Protein AF-A0A1E1WLV8-F1 (afdb_monomer_lite)

Sequence (268 aa):
MEPLPKDKEPPTKKPKIEDDISKTIDSHIKNIKRCKSLKAVLGDDFEKPVPLIQVYVGHVRNPKDLSKTILILNEKVPLKGLHHLKRVRKREVLLCPTHYLNGMSSIQEYLEINVPELKDIFEYFKDLSVPMYAPKVKRQYNQLLWSCNFHPNKYYEKLVSDNFFSNEEMKLHTKFMTVAFEVQRWHLKVTDHSAEILLKTNATVIVDPSTDSVVAASFFNDDHPVQHSAMLAIDNVAKTQQGGAWGTCSQTIDCALSGVDSELLIYL

Secondary structure (DSSP, 8-state):
-PPPP---PPPP---HHHHHHHHHHHHHHHHHHH---PPP---HHHHSPPPEEEEEEEEESSGGGHHHHHHHHHHHS--TT-TTB-SEETTEEEEEEGGGGTT-S-HHHHHHHH-GGGTTTEEEEEEEEEESS--SSHHHHTT-SS-B-----HHHHHHTSTT-S-HHHHHHHHHHHHHHHHHHHHHHHHHT--GGGTTT--EEEEEETTTTEEEEEEE--TT-TT--HHHHHHHHHHHHTT--SS------S-GGGTTS-TTGGGG-

Organism: Pectinophora gossypiella (NCBI:txid13191)

pLDDT: mean 84.18, std 15.85, range [39.19, 97.94]

Radius of gyration: 32.57 Å; chains: 1; bounding box: 86×44×99 Å

Structure (mmCIF, N/CA/C/O backbone):
data_AF-A0A1E1WLV8-F1
#
_entry.id   AF-A0A1E1WLV8-F1
#
loop_
_atom_site.group_PDB
_atom_site.id
_atom_site.type_symbol
_atom_site.label_atom_id
_atom_site.label_alt_id
_atom_site.label_comp_id
_atom_site.label_asym_id
_atom_site.label_entity_id
_atom_site.label_seq_id
_atom_site.pdbx_PDB_ins_code
_atom_site.Cartn_x
_atom_site.Cartn_y
_atom_site.Cartn_z
_atom_site.occupancy
_atom_site.B_iso_or_equiv
_atom_site.auth_seq_id
_atom_site.auth_comp_id
_atom_site.auth_asym_id
_atom_site.auth_atom_id
_atom_site.pdbx_PDB_model_num
ATOM 1 N N . MET A 1 1 ? 57.192 -28.053 -61.095 1.00 44.03 1 MET A N 1
ATOM 2 C CA . MET A 1 1 ? 56.685 -28.188 -59.715 1.00 44.03 1 MET A CA 1
ATOM 3 C C . MET A 1 1 ? 55.519 -27.229 -59.575 1.00 44.03 1 MET A C 1
ATOM 5 O O . MET A 1 1 ? 55.743 -26.040 -59.403 1.00 44.03 1 MET A O 1
ATOM 9 N N . GLU A 1 2 ? 54.300 -27.724 -59.773 1.00 44.19 2 GLU A N 1
ATOM 10 C CA . GLU A 1 2 ? 53.082 -26.966 -59.464 1.00 44.19 2 GLU A CA 1
ATOM 11 C C . GLU A 1 2 ? 52.860 -26.950 -57.944 1.00 44.19 2 GLU A C 1
ATOM 13 O O . GLU A 1 2 ? 53.097 -27.974 -57.295 1.00 44.19 2 GLU A O 1
ATOM 18 N N . PRO A 1 3 ? 52.434 -25.823 -57.350 1.00 46.12 3 PRO A N 1
ATOM 19 C CA . PRO A 1 3 ? 52.094 -25.776 -55.937 1.00 46.12 3 PRO A CA 1
ATOM 20 C C . PRO A 1 3 ? 50.700 -26.377 -55.692 1.00 46.12 3 PRO A C 1
ATOM 22 O O . PRO A 1 3 ? 49.730 -26.040 -56.368 1.00 46.12 3 PRO A O 1
ATOM 25 N N . LEU A 1 4 ? 50.625 -27.267 -54.699 1.00 46.53 4 LEU A N 1
ATOM 26 C CA . LEU A 1 4 ? 49.405 -27.925 -54.222 1.00 46.53 4 LEU A CA 1
ATOM 27 C C . LEU A 1 4 ? 48.350 -26.912 -53.721 1.00 46.53 4 LEU A C 1
ATOM 29 O O . LEU A 1 4 ? 48.713 -25.872 -53.160 1.00 46.53 4 LEU A O 1
ATOM 33 N N . PRO A 1 5 ? 47.047 -27.213 -53.882 1.00 50.16 5 PRO A N 1
ATOM 34 C CA . PRO A 1 5 ? 45.969 -26.335 -53.450 1.00 50.16 5 PRO A CA 1
ATOM 35 C C . PRO A 1 5 ? 45.883 -26.289 -51.919 1.00 50.16 5 PRO A C 1
ATOM 37 O O . PRO A 1 5 ? 45.979 -27.312 -51.247 1.00 50.16 5 PRO A O 1
ATOM 40 N N . LYS A 1 6 ? 45.699 -25.083 -51.369 1.00 46.88 6 LYS A N 1
ATOM 41 C CA . LYS A 1 6 ? 45.467 -24.867 -49.935 1.00 46.88 6 LYS A CA 1
ATOM 42 C C . LYS A 1 6 ? 44.110 -25.453 -49.544 1.00 46.88 6 LYS A C 1
ATOM 44 O O . LYS A 1 6 ? 43.079 -24.960 -50.007 1.00 46.88 6 LYS A O 1
ATOM 49 N N . ASP A 1 7 ? 44.129 -26.467 -48.688 1.00 47.03 7 ASP A N 1
ATOM 50 C CA . ASP A 1 7 ? 42.937 -27.013 -48.045 1.00 47.03 7 ASP A CA 1
ATOM 51 C C . ASP A 1 7 ? 42.201 -25.909 -47.273 1.00 47.03 7 ASP A C 1
ATOM 53 O O . ASP A 1 7 ? 42.781 -25.196 -46.452 1.00 47.03 7 ASP A O 1
ATOM 57 N N . LYS A 1 8 ? 40.906 -25.742 -47.564 1.00 53.06 8 LYS A N 1
ATOM 58 C CA . LYS A 1 8 ? 40.007 -24.911 -46.759 1.00 53.06 8 LYS A CA 1
ATOM 59 C C . LYS A 1 8 ? 39.678 -25.692 -45.492 1.00 53.06 8 LYS A C 1
ATOM 61 O O . LYS A 1 8 ? 39.034 -26.736 -45.576 1.00 53.06 8 LYS A O 1
ATOM 66 N N . GLU A 1 9 ? 40.117 -25.189 -44.343 1.00 43.28 9 GLU A N 1
ATOM 67 C CA . GLU A 1 9 ? 39.759 -25.762 -43.046 1.00 43.28 9 GLU A CA 1
ATOM 68 C C . GLU A 1 9 ? 38.227 -25.866 -42.895 1.00 43.28 9 GLU A C 1
ATOM 70 O O . GLU A 1 9 ? 37.498 -24.949 -43.295 1.00 43.28 9 GLU A O 1
ATOM 75 N N . PRO A 1 10 ? 37.709 -26.983 -42.350 1.00 45.38 10 PRO A N 1
ATOM 76 C CA . PRO A 1 10 ? 36.282 -27.151 -42.128 1.00 45.38 10 PRO A CA 1
ATOM 77 C C . PRO A 1 10 ? 35.794 -26.218 -41.007 1.00 45.38 10 PRO A C 1
ATOM 79 O O . PRO A 1 10 ? 36.521 -25.990 -40.039 1.00 45.38 10 PRO A O 1
ATOM 82 N N . PRO A 1 11 ? 34.552 -25.704 -41.091 1.00 49.47 11 PRO A N 1
ATOM 83 C CA . PRO A 1 11 ? 34.013 -24.793 -40.091 1.00 49.47 11 PRO A CA 1
ATOM 84 C C . PRO A 1 11 ? 33.971 -25.468 -38.716 1.00 49.47 11 PRO A C 1
ATOM 86 O O . PRO A 1 11 ? 33.435 -26.570 -38.554 1.00 49.47 11 PRO A O 1
ATOM 89 N N . THR A 1 12 ? 34.545 -24.797 -37.721 1.00 51.78 12 THR A N 1
ATOM 90 C CA . THR A 1 12 ? 34.562 -25.216 -36.320 1.00 51.78 12 THR A CA 1
ATOM 91 C C . THR A 1 12 ? 33.133 -25.426 -35.811 1.00 51.78 12 THR A C 1
ATOM 93 O O . THR A 1 12 ? 32.257 -24.575 -35.969 1.00 51.78 12 THR A O 1
ATOM 96 N N . LYS A 1 13 ? 32.874 -26.594 -35.207 1.00 46.53 13 LYS A N 1
ATOM 97 C CA . LYS A 1 13 ? 31.582 -26.913 -34.583 1.00 46.53 13 LYS A CA 1
ATOM 98 C C . LYS A 1 13 ? 31.327 -25.933 -33.439 1.00 46.53 13 LYS A C 1
ATOM 100 O O . LYS A 1 13 ? 32.052 -25.970 -32.447 1.00 46.53 13 LYS A O 1
ATOM 105 N N . LYS A 1 14 ? 30.287 -25.104 -33.561 1.00 54.84 14 LYS A N 1
ATOM 106 C CA . LYS A 1 14 ? 29.820 -24.257 -32.457 1.00 54.84 14 LYS A CA 1
ATOM 107 C C . LYS A 1 14 ? 29.460 -25.118 -31.232 1.00 54.84 14 LYS A C 1
ATOM 109 O O . LYS A 1 14 ? 28.904 -26.210 -31.406 1.00 54.84 14 LYS A O 1
ATOM 114 N N . PRO A 1 15 ? 29.812 -24.691 -30.008 1.00 55.38 15 PRO A N 1
ATOM 115 C CA . PRO A 1 15 ? 29.627 -25.489 -28.802 1.00 55.38 15 PRO A CA 1
ATOM 116 C C . PRO A 1 15 ? 28.143 -25.588 -28.410 1.00 55.38 15 PRO A C 1
ATOM 118 O O . PRO A 1 15 ? 27.414 -24.603 -28.434 1.00 55.38 15 PRO A O 1
ATOM 121 N N . LYS A 1 16 ? 27.710 -26.777 -27.956 1.00 57.62 16 LYS A N 1
ATOM 122 C CA . LYS A 1 16 ? 26.333 -27.100 -27.500 1.00 57.62 16 LYS A CA 1
ATOM 123 C C . LYS A 1 16 ? 25.739 -26.124 -26.464 1.00 57.62 16 LYS A C 1
ATOM 125 O O . LYS A 1 16 ? 24.531 -26.102 -26.275 1.00 57.62 16 LYS A O 1
ATOM 130 N N . ILE A 1 17 ? 26.586 -25.346 -25.792 1.00 60.59 17 ILE A N 1
ATOM 131 C CA . ILE A 1 17 ? 26.219 -24.393 -24.740 1.00 60.59 17 ILE A CA 1
ATOM 132 C C . ILE A 1 17 ? 25.491 -23.166 -25.316 1.00 60.59 17 ILE A C 1
ATOM 134 O O . ILE A 1 17 ? 24.498 -22.735 -24.735 1.00 60.59 17 ILE A O 1
ATOM 138 N N . GLU A 1 18 ? 25.915 -22.640 -26.471 1.00 61.59 18 GLU A N 1
ATOM 139 C CA . GLU A 1 18 ? 25.245 -21.502 -27.130 1.00 61.59 18 GLU A CA 1
ATOM 140 C C . GLU A 1 18 ? 23.783 -21.829 -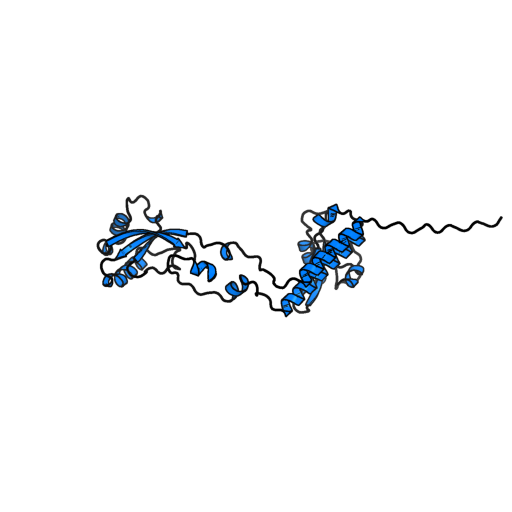27.476 1.00 61.59 18 GLU A C 1
ATOM 142 O O . GLU A 1 18 ? 22.877 -21.015 -27.266 1.00 61.59 18 GLU A O 1
ATOM 147 N N . ASP A 1 19 ? 23.541 -23.056 -27.947 1.00 67.94 19 ASP A N 1
ATOM 148 C CA . ASP A 1 19 ? 22.204 -23.538 -28.294 1.00 67.94 19 ASP A CA 1
ATOM 149 C C . ASP A 1 19 ? 21.286 -23.608 -27.066 1.00 67.94 19 ASP A C 1
ATOM 151 O O . ASP A 1 19 ? 20.091 -23.327 -27.163 1.00 67.94 19 ASP A O 1
ATOM 155 N N . ASP A 1 20 ? 21.819 -23.968 -25.900 1.00 73.38 20 ASP A N 1
ATOM 156 C CA . ASP A 1 20 ? 21.034 -24.100 -24.671 1.00 73.38 20 ASP A CA 1
ATOM 157 C C . ASP A 1 20 ? 20.708 -22.734 -24.040 1.00 73.38 20 ASP A C 1
ATOM 159 O O . ASP A 1 20 ? 19.609 -22.536 -23.506 1.00 73.38 20 ASP A O 1
ATOM 163 N N . ILE A 1 21 ? 21.597 -21.750 -24.201 1.00 75.19 21 ILE A N 1
ATOM 164 C CA . ILE A 1 21 ? 21.360 -20.347 -23.826 1.00 75.19 21 ILE A CA 1
ATOM 165 C C . ILE A 1 21 ? 20.236 -19.747 -24.659 1.00 75.19 21 ILE A C 1
ATOM 167 O O . ILE A 1 21 ? 19.274 -19.199 -24.111 1.00 75.19 21 ILE A O 1
ATOM 171 N N . SER A 1 22 ? 20.328 -19.877 -25.985 1.00 78.75 22 SER A N 1
ATOM 172 C CA . SER A 1 22 ? 19.312 -19.333 -26.885 1.00 78.75 22 SER A CA 1
ATOM 173 C C . SER A 1 22 ? 17.939 -19.927 -26.578 1.00 78.75 22 SER A C 1
ATOM 175 O O . SER A 1 22 ? 16.979 -19.172 -26.419 1.00 78.75 22 SER A O 1
ATOM 177 N N . LYS A 1 23 ? 17.860 -21.252 -26.379 1.00 84.06 23 LYS A N 1
ATOM 178 C CA . LYS A 1 23 ? 16.623 -21.948 -25.982 1.00 84.06 23 LYS A CA 1
ATOM 179 C C . LYS A 1 23 ? 16.056 -21.437 -24.658 1.00 84.06 23 LYS A C 1
ATOM 181 O O . LYS A 1 23 ? 14.836 -21.347 -24.514 1.00 84.06 23 LYS A O 1
ATOM 186 N N . THR A 1 24 ? 16.914 -21.115 -23.690 1.00 85.38 24 THR A N 1
ATOM 187 C CA . THR A 1 24 ? 16.485 -20.577 -22.390 1.00 85.38 24 THR A CA 1
ATOM 188 C C . THR A 1 24 ? 15.849 -19.199 -22.559 1.00 85.38 24 THR A C 1
ATOM 190 O O . THR A 1 24 ? 14.725 -18.980 -22.104 1.00 85.38 24 THR A O 1
ATOM 193 N N . ILE A 1 25 ? 16.503 -18.298 -23.295 1.00 85.94 25 ILE A N 1
ATOM 194 C CA . ILE A 1 25 ? 15.963 -16.967 -23.610 1.00 85.94 25 ILE A CA 1
ATOM 195 C C . ILE A 1 25 ? 14.653 -17.083 -24.408 1.00 85.94 25 ILE A C 1
ATOM 197 O O . ILE A 1 25 ? 13.661 -16.439 -24.062 1.00 85.94 25 ILE A O 1
ATOM 201 N N . ASP A 1 26 ? 14.594 -17.964 -25.411 1.00 89.69 26 ASP A N 1
ATOM 202 C CA . ASP A 1 26 ? 13.376 -18.230 -26.190 1.00 89.69 26 ASP A CA 1
ATOM 203 C C . ASP A 1 26 ? 12.222 -18.723 -25.309 1.00 89.69 26 ASP A C 1
ATOM 205 O O . ASP A 1 26 ? 11.068 -18.318 -25.489 1.00 89.69 26 ASP A O 1
ATOM 209 N N . SER A 1 27 ? 12.521 -19.573 -24.324 1.00 90.44 27 SER A N 1
ATOM 210 C CA . SER A 1 27 ? 11.549 -20.038 -23.333 1.00 90.44 27 SER A CA 1
ATOM 211 C C . SER A 1 27 ? 11.002 -18.877 -22.497 1.00 90.44 27 SER A C 1
ATOM 213 O O . SER A 1 27 ? 9.782 -18.752 -22.351 1.00 90.44 27 SER A O 1
ATOM 215 N N . HIS A 1 28 ? 11.863 -17.977 -22.010 1.00 90.25 28 HIS A N 1
ATOM 216 C CA . HIS A 1 28 ? 11.437 -16.788 -21.264 1.00 90.25 28 HIS A CA 1
ATOM 217 C C . HIS A 1 28 ? 10.564 -15.855 -22.109 1.00 90.25 28 HIS A C 1
ATOM 219 O O . HIS A 1 28 ? 9.462 -15.499 -21.677 1.00 90.25 28 HIS A O 1
ATOM 225 N N . ILE A 1 29 ? 10.980 -15.544 -23.339 1.00 91.06 29 ILE A N 1
ATOM 226 C CA . ILE A 1 29 ? 10.199 -14.728 -24.282 1.00 91.06 29 ILE A CA 1
ATOM 227 C C . ILE A 1 29 ? 8.834 -15.378 -24.550 1.00 91.06 29 ILE A C 1
ATOM 229 O O . ILE A 1 29 ? 7.797 -14.709 -24.510 1.00 91.06 29 ILE A O 1
ATOM 233 N N . LYS A 1 30 ? 8.796 -16.695 -24.781 1.00 93.38 30 LYS A N 1
ATOM 234 C CA . LYS A 1 30 ? 7.545 -17.438 -24.990 1.00 93.38 30 LYS A CA 1
ATOM 235 C C . LYS A 1 30 ? 6.638 -17.387 -23.762 1.00 93.38 30 LYS A C 1
ATOM 237 O O . LYS A 1 30 ? 5.424 -17.252 -23.916 1.00 93.38 30 LYS A O 1
ATOM 242 N N . ASN A 1 31 ? 7.196 -17.487 -22.558 1.00 91.56 31 ASN A N 1
ATOM 243 C CA . ASN A 1 31 ? 6.432 -17.406 -21.315 1.00 91.56 31 ASN A CA 1
ATOM 244 C C . ASN A 1 31 ? 5.825 -16.014 -21.114 1.00 91.56 31 ASN A C 1
ATOM 246 O O . ASN A 1 31 ? 4.645 -15.914 -20.785 1.00 91.56 31 ASN A O 1
ATOM 250 N N . ILE A 1 32 ? 6.577 -14.951 -21.399 1.00 91.06 32 ILE A N 1
ATOM 251 C CA . ILE A 1 32 ? 6.088 -13.568 -21.298 1.00 91.06 32 ILE A CA 1
ATOM 252 C C . ILE A 1 32 ? 4.991 -13.292 -22.319 1.00 91.06 32 ILE A C 1
ATOM 254 O O . ILE A 1 32 ? 3.946 -12.766 -21.954 1.00 91.06 32 ILE A O 1
ATOM 258 N N . LYS A 1 33 ? 5.149 -13.751 -23.564 1.00 90.44 33 LYS A N 1
ATOM 259 C CA . LYS A 1 33 ? 4.100 -13.650 -24.596 1.00 90.44 33 LYS A CA 1
ATOM 260 C C . LYS A 1 33 ? 2.808 -14.387 -24.231 1.00 90.44 33 LYS A C 1
ATOM 262 O O . LYS A 1 33 ? 1.748 -14.063 -24.758 1.00 90.44 33 LYS A O 1
ATOM 267 N N . ARG A 1 34 ? 2.879 -15.388 -23.349 1.00 90.94 34 ARG A N 1
ATOM 268 C CA . ARG A 1 34 ? 1.713 -16.119 -22.824 1.00 90.94 34 ARG A CA 1
ATOM 269 C C . ARG A 1 34 ? 1.160 -15.521 -21.529 1.00 90.94 34 ARG A C 1
ATOM 271 O O . ARG A 1 34 ? 0.090 -15.954 -21.095 1.00 90.94 34 ARG A O 1
ATOM 278 N N . CYS A 1 35 ? 1.870 -14.583 -20.906 1.00 86.19 35 CYS A N 1
ATOM 279 C CA . CYS A 1 35 ? 1.467 -13.957 -19.658 1.00 86.19 35 CYS A CA 1
ATOM 280 C C . CYS A 1 35 ? 0.199 -13.125 -19.877 1.00 86.19 35 CYS A C 1
ATOM 282 O O . CYS A 1 35 ? 0.154 -12.254 -20.742 1.00 86.19 35 CYS A O 1
ATOM 284 N N . LYS A 1 36 ? -0.849 -13.414 -19.102 1.00 85.19 36 LYS A N 1
ATOM 285 C CA . LYS A 1 36 ? -2.155 -12.748 -19.229 1.00 85.19 36 LYS A CA 1
ATOM 286 C C . LYS A 1 36 ? -2.364 -11.618 -18.223 1.00 85.19 36 LYS A C 1
ATOM 288 O O . LYS A 1 36 ? -3.298 -10.846 -18.386 1.00 85.19 36 LYS A O 1
ATOM 293 N N . SER A 1 37 ? -1.526 -11.538 -17.194 1.00 86.44 37 SER A N 1
ATOM 294 C CA . SER A 1 37 ? -1.671 -10.592 -16.087 1.00 86.44 37 SER A CA 1
ATOM 295 C C . SER A 1 37 ? -0.316 -10.329 -15.443 1.00 86.44 37 SER A C 1
ATOM 297 O O . SER A 1 37 ? 0.423 -11.277 -15.169 1.00 86.44 37 SER A O 1
ATOM 299 N N . LEU A 1 38 ? -0.015 -9.069 -15.142 1.00 88.69 38 LEU A N 1
ATOM 300 C CA . LEU A 1 38 ? 1.124 -8.693 -14.308 1.00 88.69 38 LEU A CA 1
ATOM 301 C C . LEU A 1 38 ? 0.644 -8.419 -12.886 1.00 88.69 38 LEU A C 1
ATOM 303 O O . LEU A 1 38 ? -0.403 -7.806 -12.685 1.00 88.69 38 LEU A O 1
ATOM 307 N N . LYS A 1 39 ? 1.437 -8.856 -11.909 1.00 87.50 39 LYS A N 1
ATOM 308 C CA . LYS A 1 39 ? 1.204 -8.564 -10.497 1.00 87.50 39 LYS A CA 1
ATOM 309 C C . LYS A 1 39 ? 2.084 -7.403 -10.079 1.00 87.50 39 LYS A C 1
ATOM 311 O O . LYS A 1 39 ? 3.284 -7.417 -10.350 1.00 87.50 39 LYS A O 1
ATOM 316 N N . ALA A 1 40 ? 1.491 -6.413 -9.424 1.00 90.00 40 ALA A N 1
ATOM 317 C CA . ALA A 1 40 ? 2.268 -5.361 -8.796 1.00 90.00 40 ALA A CA 1
ATOM 318 C C . ALA A 1 40 ? 3.102 -5.963 -7.654 1.00 90.00 40 ALA A C 1
ATOM 320 O O . ALA A 1 40 ? 2.602 -6.771 -6.873 1.00 90.00 40 ALA A O 1
ATOM 321 N N . VAL A 1 41 ? 4.369 -5.566 -7.558 1.00 91.50 41 VAL A N 1
ATOM 322 C CA . VAL A 1 41 ? 5.209 -5.889 -6.401 1.00 91.50 41 VAL A CA 1
ATOM 323 C C . VAL A 1 41 ? 4.909 -4.848 -5.331 1.00 91.50 41 VAL A C 1
ATOM 325 O O . VAL A 1 41 ? 5.202 -3.667 -5.520 1.00 91.50 41 VAL A O 1
ATOM 328 N N . LEU A 1 42 ? 4.266 -5.269 -4.242 1.00 92.19 42 LEU A N 1
ATOM 329 C CA . LEU A 1 42 ? 3.750 -4.377 -3.206 1.00 92.19 42 LEU A CA 1
ATOM 330 C C . LEU A 1 42 ? 4.416 -4.619 -1.859 1.00 92.19 42 LEU A C 1
ATOM 332 O O . LEU A 1 42 ? 4.948 -5.690 -1.583 1.00 92.19 42 LEU A O 1
ATOM 336 N N . GLY A 1 43 ? 4.366 -3.590 -1.015 1.00 92.44 43 GLY A N 1
ATOM 337 C CA . GLY A 1 43 ? 4.759 -3.712 0.378 1.00 92.44 43 GLY A CA 1
ATOM 338 C C . GLY A 1 43 ? 3.822 -4.639 1.151 1.00 92.44 43 GLY A C 1
ATOM 339 O O . GLY A 1 43 ? 2.634 -4.774 0.843 1.00 92.44 43 GLY A O 1
ATOM 340 N N . ASP A 1 44 ? 4.360 -5.221 2.220 1.00 92.56 44 ASP A N 1
ATOM 341 C CA . ASP A 1 44 ? 3.639 -6.096 3.148 1.00 92.56 44 ASP A CA 1
ATOM 342 C C . ASP A 1 44 ? 2.333 -5.491 3.680 1.00 92.56 44 ASP A C 1
ATOM 344 O O . ASP A 1 44 ? 1.392 -6.209 4.011 1.00 92.56 44 ASP A O 1
ATOM 348 N N . ASP A 1 45 ? 2.257 -4.168 3.761 1.00 91.69 45 ASP A N 1
ATOM 349 C CA . ASP A 1 45 ? 1.110 -3.424 4.266 1.00 91.69 45 ASP A CA 1
ATOM 350 C C . ASP A 1 45 ? -0.127 -3.462 3.346 1.00 91.69 45 ASP A C 1
ATOM 352 O O . ASP A 1 45 ? -1.220 -3.097 3.789 1.00 91.69 45 ASP A O 1
ATOM 356 N N . PHE A 1 46 ? -0.001 -3.944 2.106 1.00 93.31 46 PHE A N 1
ATOM 357 C CA . PHE A 1 46 ? -1.129 -4.237 1.209 1.00 93.31 46 PHE A CA 1
ATOM 358 C C . PHE A 1 46 ? -1.597 -5.694 1.284 1.00 93.31 46 PHE A C 1
ATOM 360 O O . PHE A 1 46 ? -2.776 -5.982 1.060 1.00 93.31 46 PHE A O 1
ATOM 367 N N . GLU A 1 47 ? -0.688 -6.617 1.596 1.00 89.75 47 GLU A N 1
ATOM 368 C CA . GLU A 1 47 ? -0.958 -8.051 1.529 1.00 89.75 47 GLU A CA 1
ATOM 369 C C . GLU A 1 47 ? -1.269 -8.654 2.896 1.00 89.75 47 GLU A C 1
ATOM 371 O O . GLU A 1 47 ? -2.235 -9.412 3.042 1.00 89.75 47 GLU A O 1
ATOM 376 N N . LYS A 1 48 ? -0.478 -8.325 3.915 1.00 92.81 48 LYS A N 1
ATOM 377 C CA . LYS A 1 48 ? -0.606 -8.935 5.236 1.00 92.81 48 LYS A CA 1
ATOM 378 C C . LYS A 1 48 ? -1.851 -8.412 5.966 1.00 92.81 48 LYS A C 1
ATOM 380 O O . LYS A 1 48 ? -2.315 -7.296 5.699 1.00 92.81 48 LYS A O 1
ATOM 385 N N . PRO A 1 49 ? -2.427 -9.207 6.887 1.00 93.12 49 PRO A N 1
ATOM 386 C CA . PRO A 1 49 ? -3.460 -8.719 7.792 1.00 93.12 49 PRO A CA 1
ATOM 387 C C . PRO A 1 49 ? -2.964 -7.515 8.598 1.00 93.12 49 PRO A C 1
ATOM 389 O O . PRO A 1 49 ? -1.779 -7.412 8.914 1.00 93.12 49 PRO A O 1
ATOM 392 N N . VAL A 1 50 ? -3.882 -6.617 8.956 1.00 94.69 50 VAL A N 1
ATOM 393 C CA . VAL A 1 50 ? -3.540 -5.449 9.775 1.00 94.69 50 VAL A CA 1
ATOM 394 C C . VAL A 1 50 ? -3.094 -5.925 11.165 1.00 94.69 50 VAL A C 1
ATOM 396 O O . VAL A 1 5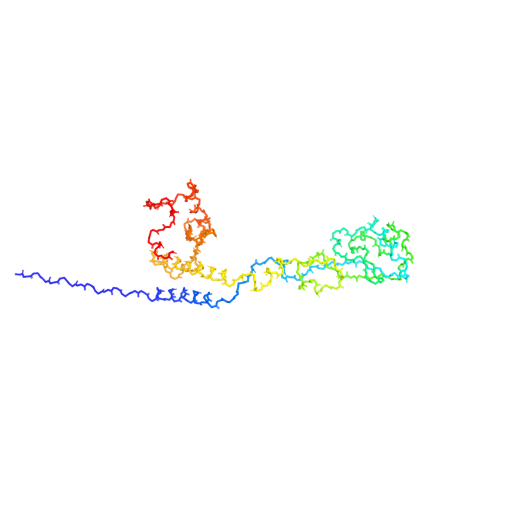0 ? -3.843 -6.679 11.794 1.00 94.69 50 VAL A O 1
ATOM 399 N N . PRO A 1 51 ? -1.926 -5.485 11.672 1.00 94.88 51 PRO A N 1
ATOM 400 C CA . PRO A 1 51 ? -1.495 -5.790 13.032 1.00 94.88 51 PRO A CA 1
ATOM 401 C C . PRO A 1 51 ? -2.560 -5.404 14.061 1.00 94.88 51 PRO A C 1
ATOM 403 O O . PRO A 1 51 ? -3.264 -4.407 13.892 1.00 94.88 51 PRO A O 1
ATOM 406 N N . LEU A 1 52 ? -2.677 -6.185 15.132 1.00 95.88 52 LEU A N 1
ATOM 407 C CA . LEU A 1 52 ? -3.669 -5.962 16.180 1.00 95.88 52 LEU A CA 1
ATOM 408 C C . LEU A 1 52 ? -3.019 -5.392 17.445 1.00 95.88 52 LEU A C 1
ATOM 410 O O . LEU A 1 52 ? -1.870 -5.697 17.756 1.00 95.88 52 LEU A O 1
ATOM 414 N N . ILE A 1 53 ? -3.784 -4.606 18.197 1.00 96.56 53 ILE A N 1
ATOM 415 C CA . ILE A 1 53 ? -3.425 -4.074 19.513 1.00 96.56 53 ILE A CA 1
ATOM 416 C C . ILE A 1 53 ? -4.529 -4.400 20.523 1.00 96.56 53 ILE A C 1
ATOM 418 O O . ILE A 1 53 ? -5.712 -4.391 20.176 1.00 96.56 53 ILE A O 1
ATOM 422 N N . GLN A 1 54 ? -4.149 -4.695 21.769 1.00 96.69 54 GLN A N 1
ATOM 423 C CA . GLN A 1 54 ? -5.108 -4.917 22.853 1.00 96.69 54 GLN A CA 1
ATOM 424 C C . GLN A 1 54 ? -5.638 -3.587 23.393 1.00 96.69 54 GLN A C 1
ATOM 426 O O . GLN A 1 54 ? -4.870 -2.666 23.695 1.00 96.69 54 GLN A O 1
ATOM 431 N N . VAL A 1 55 ? -6.956 -3.500 23.542 1.00 96.81 55 VAL A N 1
ATOM 432 C CA . VAL A 1 55 ? -7.662 -2.343 24.102 1.00 96.81 55 VAL A CA 1
ATOM 433 C C . VAL A 1 55 ? -8.693 -2.784 25.132 1.00 96.81 55 VAL A C 1
ATOM 435 O O . VAL A 1 55 ? -9.248 -3.879 25.037 1.00 96.81 55 VAL A O 1
ATOM 438 N N . TYR A 1 56 ? -9.003 -1.887 26.063 1.00 96.88 56 TYR A N 1
ATOM 439 C CA . TYR A 1 56 ? -10.145 -2.025 26.955 1.00 96.88 56 TYR A CA 1
ATOM 440 C C . TYR A 1 56 ? -11.429 -1.530 26.285 1.00 96.88 56 TYR A C 1
ATOM 442 O O . TYR A 1 56 ? -11.476 -0.455 25.674 1.00 96.88 56 TYR A O 1
ATOM 450 N N . VAL A 1 57 ? -12.497 -2.306 26.449 1.00 97.31 57 VAL A N 1
ATOM 451 C CA . VAL A 1 57 ? -13.851 -1.991 25.991 1.00 97.31 57 VAL A CA 1
ATOM 452 C C . VAL A 1 57 ? -14.803 -2.051 27.180 1.00 97.31 57 VAL A C 1
ATOM 454 O O . VAL A 1 57 ? -14.868 -3.063 27.877 1.00 97.31 57 VAL A O 1
ATOM 457 N N . GLY A 1 58 ? -15.568 -0.983 27.393 1.00 97.69 58 GLY A N 1
ATOM 458 C CA . GLY A 1 58 ? -16.627 -0.930 28.400 1.00 97.69 58 GLY A CA 1
ATOM 459 C C . GLY A 1 58 ? -17.998 -1.204 27.785 1.00 97.69 58 GLY A C 1
ATOM 460 O O . GLY A 1 58 ? -18.320 -0.669 26.722 1.00 97.69 58 GLY A O 1
ATOM 461 N N . HIS A 1 59 ? -18.823 -2.015 28.446 1.00 97.94 59 HIS A N 1
ATOM 462 C CA . HIS A 1 59 ? -20.233 -2.184 28.085 1.00 97.94 59 HIS A CA 1
ATOM 463 C C . HIS A 1 59 ? -21.096 -1.224 28.903 1.00 97.94 59 HIS A C 1
ATOM 465 O O . HIS A 1 59 ? -21.103 -1.287 30.129 1.00 97.94 59 HIS A O 1
ATOM 471 N N . VAL A 1 60 ? -21.805 -0.313 28.243 1.00 97.62 60 VAL A N 1
ATOM 472 C CA . VAL A 1 60 ? -22.627 0.701 28.915 1.00 97.62 60 VAL A CA 1
ATOM 473 C C . VAL A 1 60 ? -23.944 0.093 29.401 1.00 97.62 60 VAL A C 1
ATOM 475 O O . VAL A 1 60 ? -24.649 -0.556 28.623 1.00 97.62 60 VAL A O 1
ATOM 478 N N . ARG A 1 61 ? -24.313 0.363 30.662 1.00 96.62 61 ARG A N 1
ATOM 479 C CA . ARG A 1 61 ? -25.567 -0.114 31.278 1.00 96.62 61 ARG A CA 1
ATOM 480 C C . ARG A 1 61 ? -26.795 0.400 30.524 1.00 96.62 61 ARG A C 1
ATOM 482 O O . ARG A 1 61 ? -27.649 -0.383 30.105 1.00 96.62 61 ARG A O 1
ATOM 489 N N . ASN A 1 62 ? -26.868 1.716 30.311 1.00 95.94 62 ASN A N 1
ATOM 490 C CA . ASN A 1 62 ? -27.992 2.382 29.656 1.00 95.94 62 ASN A CA 1
ATOM 491 C C . ASN A 1 62 ? -27.564 3.045 28.329 1.00 95.94 62 ASN A C 1
ATOM 493 O O . ASN A 1 62 ? -26.761 3.976 28.342 1.00 95.94 62 ASN A O 1
ATOM 497 N N . PRO A 1 63 ? -28.132 2.648 27.172 1.00 95.31 63 PRO A N 1
ATOM 498 C CA . PRO A 1 63 ? -27.813 3.247 25.872 1.00 95.31 63 PRO A CA 1
ATOM 499 C C . PRO A 1 63 ? -27.925 4.776 25.807 1.00 95.31 63 PRO A C 1
ATOM 501 O O . PRO A 1 63 ? -27.256 5.392 24.980 1.00 95.31 63 PRO A O 1
ATOM 504 N N . LYS A 1 64 ? -28.755 5.396 26.657 1.00 95.75 64 LYS A N 1
ATOM 505 C CA . LYS A 1 64 ? -28.913 6.859 26.712 1.00 95.75 64 LYS A CA 1
ATOM 506 C C . LYS A 1 64 ? -27.630 7.583 27.131 1.00 95.75 64 LYS A C 1
ATOM 508 O O . LYS A 1 64 ? -27.447 8.737 26.755 1.00 95.75 64 LYS A O 1
ATOM 513 N N . ASP A 1 65 ? -26.731 6.902 27.839 1.00 96.06 65 ASP A N 1
ATOM 514 C CA . ASP A 1 65 ? -25.476 7.490 28.308 1.00 96.06 65 ASP A CA 1
ATOM 515 C C . ASP A 1 65 ? -24.398 7.541 27.217 1.00 96.06 65 ASP A C 1
ATOM 517 O O . ASP A 1 65 ? -23.449 8.311 27.341 1.00 96.06 65 ASP A O 1
ATOM 521 N N . LEU A 1 66 ? -24.559 6.806 26.105 1.00 96.75 66 LEU A N 1
ATOM 522 C CA . LEU A 1 66 ? -23.538 6.675 25.055 1.00 96.75 66 LEU A CA 1
ATOM 523 C C . LEU A 1 66 ? -23.048 8.023 24.519 1.00 96.75 66 LEU A C 1
ATOM 525 O O . LEU A 1 66 ? -21.842 8.235 24.418 1.00 96.75 66 LEU A O 1
ATOM 529 N N . SER A 1 67 ? -23.958 8.945 24.198 1.00 95.94 67 SER A N 1
ATOM 530 C CA . SER A 1 67 ? -23.582 10.257 23.658 1.00 95.94 67 SER A CA 1
ATOM 531 C C . SER A 1 67 ? -22.732 11.052 24.651 1.00 95.94 67 SER A C 1
ATOM 533 O O . SER A 1 67 ? -21.695 11.598 24.275 1.00 95.94 67 SER A O 1
ATOM 535 N N . LYS A 1 68 ? -23.125 11.060 25.932 1.00 96.19 68 LYS A N 1
ATOM 536 C CA . LYS A 1 68 ? -22.376 11.721 27.010 1.00 96.19 68 LYS A CA 1
ATOM 537 C C . LYS A 1 68 ? -21.011 11.057 27.212 1.00 96.19 68 LYS A C 1
ATOM 539 O O . LYS A 1 68 ? -20.002 11.752 27.302 1.00 96.19 68 LYS A O 1
ATOM 544 N N . THR A 1 69 ? -20.968 9.724 27.228 1.00 97.06 69 THR A N 1
ATOM 545 C CA . THR A 1 69 ? -19.736 8.938 27.366 1.00 97.06 69 THR A CA 1
ATOM 546 C C . THR A 1 69 ? -18.744 9.247 26.249 1.00 97.06 69 THR A C 1
ATOM 548 O O . THR A 1 69 ? -17.577 9.498 26.529 1.00 97.06 69 THR A O 1
ATOM 551 N N . ILE A 1 70 ? -19.188 9.277 24.988 1.00 95.88 70 ILE A N 1
ATOM 552 C CA . ILE A 1 70 ? -18.314 9.576 23.844 1.00 95.88 70 ILE A CA 1
ATOM 553 C C . ILE A 1 70 ? -17.708 10.975 23.968 1.00 95.88 70 ILE A C 1
ATOM 555 O O . ILE A 1 70 ? -16.512 11.124 23.732 1.00 95.88 70 ILE A O 1
ATOM 559 N N . LEU A 1 71 ? -18.512 11.981 24.328 1.00 96.62 71 LEU A N 1
ATOM 560 C CA . LEU A 1 71 ? -18.046 13.364 24.459 1.00 96.62 71 LEU A CA 1
ATOM 561 C C . LEU A 1 71 ? -16.958 13.485 25.531 1.00 96.62 71 LEU A C 1
ATOM 563 O O . LEU A 1 71 ? -15.853 13.928 25.223 1.00 96.62 71 LEU A O 1
ATOM 567 N N . ILE A 1 72 ? -17.235 12.995 26.744 1.00 97.00 72 ILE A N 1
ATOM 568 C CA . ILE A 1 72 ? -16.291 13.049 27.872 1.00 97.00 72 ILE A CA 1
ATOM 569 C C . ILE A 1 72 ? -15.008 12.291 27.540 1.00 97.00 72 ILE A C 1
ATOM 571 O O . ILE A 1 72 ? -13.904 12.780 27.771 1.00 97.00 72 ILE A O 1
ATOM 575 N N . LEU A 1 73 ? -15.133 11.095 26.963 1.00 96.38 73 LEU A N 1
ATOM 576 C CA . LEU A 1 73 ? -13.961 10.317 26.610 1.00 96.38 73 LEU A CA 1
ATOM 577 C C . LEU A 1 73 ? -13.166 10.951 25.460 1.00 96.38 73 LEU A C 1
ATOM 579 O O . LEU A 1 73 ? -11.955 10.778 25.408 1.00 96.38 73 LEU A O 1
ATOM 583 N N . ASN A 1 74 ? -13.793 11.622 24.490 1.00 94.56 74 ASN A N 1
ATOM 584 C CA . ASN A 1 74 ? -13.057 12.282 23.402 1.00 94.56 74 ASN A CA 1
ATOM 585 C C . ASN A 1 74 ? -12.213 13.446 23.929 1.00 94.56 74 ASN A C 1
ATOM 587 O O . ASN A 1 74 ? -11.125 13.678 23.410 1.00 94.56 74 ASN A O 1
ATOM 591 N N . GLU A 1 75 ? -12.704 14.130 24.960 1.00 95.12 75 GLU A N 1
ATOM 592 C CA . GLU A 1 75 ? -12.011 15.227 25.628 1.00 95.12 75 GLU A CA 1
ATOM 593 C C . GLU A 1 75 ? -10.886 14.724 26.544 1.00 95.12 75 GLU A C 1
ATOM 595 O O . GLU A 1 75 ? -9.742 15.157 26.419 1.00 95.12 75 GLU A O 1
ATOM 600 N N . LYS A 1 76 ? -11.190 13.778 27.441 1.00 94.81 76 LYS A N 1
ATOM 601 C CA . LYS A 1 76 ? -10.283 13.389 28.533 1.00 94.81 76 LYS A CA 1
ATOM 602 C C . LYS A 1 76 ? -9.410 12.171 28.237 1.00 94.81 76 LYS A C 1
ATOM 604 O O . LYS A 1 76 ? -8.298 12.076 28.744 1.00 94.81 76 LYS A O 1
ATOM 609 N N . VAL A 1 77 ? -9.889 11.238 27.412 1.00 93.50 77 VAL A N 1
ATOM 610 C CA . VAL A 1 77 ? -9.173 9.995 27.058 1.00 93.50 77 VAL A CA 1
ATOM 611 C C . VAL A 1 77 ? -9.228 9.783 25.538 1.00 93.50 77 VAL A C 1
ATOM 613 O O . VAL A 1 77 ? -9.886 8.857 25.045 1.00 93.50 77 VAL A O 1
ATOM 616 N N . PRO A 1 78 ? -8.608 10.673 24.743 1.00 92.94 78 PRO A N 1
ATOM 617 C CA . PRO A 1 78 ? -8.638 10.560 23.293 1.00 92.94 78 PRO A CA 1
ATOM 618 C C . PRO A 1 78 ? -7.919 9.290 22.819 1.00 92.94 78 PRO A C 1
ATOM 620 O O . PRO A 1 78 ? -6.867 8.914 23.335 1.00 92.94 78 PRO A O 1
ATOM 623 N N . LEU A 1 79 ? -8.460 8.660 21.773 1.00 91.56 79 LEU A N 1
ATOM 624 C CA . LEU A 1 79 ? -7.899 7.465 21.134 1.00 91.56 79 LEU A CA 1
ATOM 625 C C . LEU A 1 79 ? -6.692 7.805 20.243 1.00 91.56 79 LEU A C 1
ATOM 627 O O . LEU A 1 79 ? -6.733 7.601 19.028 1.00 91.56 79 LEU A O 1
ATOM 631 N N . LYS A 1 80 ? -5.624 8.353 20.835 1.00 87.94 80 LYS A N 1
ATOM 632 C CA . LYS A 1 80 ? -4.407 8.743 20.110 1.00 87.94 80 LYS A CA 1
ATOM 633 C C . LYS A 1 80 ? -3.857 7.548 19.325 1.00 87.94 80 LYS A C 1
ATOM 635 O O . LYS A 1 80 ? -3.624 6.483 19.886 1.00 87.94 80 LYS A O 1
ATOM 640 N N . GLY A 1 81 ? -3.685 7.726 18.016 1.00 89.50 81 GLY A N 1
ATOM 641 C CA . GLY A 1 81 ? -3.223 6.668 17.107 1.00 89.50 81 GLY A CA 1
ATOM 642 C C . GLY A 1 81 ? -4.277 5.621 16.717 1.00 89.50 81 GLY A C 1
ATOM 643 O O . GLY A 1 81 ? -3.989 4.786 15.871 1.00 89.50 81 GLY A O 1
ATOM 644 N N . LEU A 1 82 ? -5.500 5.684 17.262 1.00 95.06 82 LEU A N 1
ATOM 645 C CA . LEU A 1 82 ? -6.612 4.769 16.961 1.00 95.06 82 LEU A CA 1
ATOM 646 C C . LEU A 1 82 ? -7.870 5.499 16.444 1.00 95.06 82 LEU A C 1
ATOM 648 O O . LEU A 1 82 ? -8.980 4.975 16.512 1.00 95.06 82 LEU A O 1
ATOM 652 N N . HIS A 1 83 ? -7.716 6.714 15.907 1.00 93.00 83 HIS A N 1
ATOM 653 C CA . HIS A 1 83 ? -8.824 7.540 15.399 1.00 93.00 83 HIS A CA 1
ATOM 654 C C . HIS A 1 83 ? -9.551 6.938 14.184 1.00 93.00 83 HIS A C 1
ATOM 656 O O . HIS A 1 83 ? -10.673 7.336 13.865 1.00 93.00 83 HIS A O 1
ATOM 662 N N . HIS A 1 84 ? -8.933 5.975 13.495 1.00 94.69 84 HIS A N 1
ATOM 663 C CA . HIS A 1 84 ? -9.581 5.216 12.426 1.00 94.69 84 HIS A CA 1
ATOM 664 C C . HIS A 1 84 ? -10.648 4.255 12.955 1.00 94.69 84 HIS A C 1
ATOM 666 O O . HIS A 1 84 ? -11.516 3.850 12.185 1.00 94.69 84 HIS A O 1
ATOM 672 N N . LEU A 1 85 ? -10.613 3.877 14.234 1.00 96.25 85 LEU A N 1
ATOM 673 C CA . LEU A 1 85 ? -11.620 3.011 14.840 1.00 96.25 85 LEU A CA 1
ATOM 674 C C . LEU A 1 85 ? -12.889 3.804 15.157 1.00 96.25 85 LEU A C 1
ATOM 676 O O . LEU A 1 85 ? -12.845 4.930 15.656 1.00 96.25 85 LEU A O 1
ATOM 680 N N . LYS A 1 86 ? -14.054 3.188 14.949 1.00 95.38 86 LYS A N 1
ATOM 681 C CA . LYS A 1 86 ? -15.298 3.721 15.509 1.00 95.38 86 LYS A CA 1
ATOM 682 C C . LYS A 1 86 ? -15.273 3.515 17.015 1.00 95.38 86 LYS A C 1
ATOM 684 O O . LYS A 1 86 ? -15.095 2.394 17.479 1.00 95.38 86 LYS A O 1
ATOM 689 N N . ARG A 1 87 ? -15.491 4.579 17.788 1.00 96.31 87 ARG A N 1
ATOM 690 C CA . ARG A 1 87 ? -15.426 4.498 19.254 1.00 96.31 87 ARG A CA 1
ATOM 691 C C . ARG A 1 87 ? -16.509 3.607 19.863 1.00 96.31 87 ARG A C 1
ATOM 693 O O . ARG A 1 87 ? -16.282 3.014 20.909 1.00 96.31 87 ARG A O 1
ATOM 700 N N . VAL A 1 88 ? -17.672 3.513 19.219 1.00 95.56 88 VAL A N 1
ATOM 701 C CA . VAL A 1 88 ? -18.834 2.793 19.751 1.00 95.56 88 VAL A CA 1
ATOM 702 C C . VAL A 1 88 ? -19.357 1.766 18.764 1.00 95.56 88 VAL A C 1
ATOM 704 O O . VAL A 1 88 ? -19.485 2.034 17.567 1.00 95.56 88 VAL A O 1
ATOM 707 N N . ARG A 1 89 ? -19.720 0.599 19.296 1.00 94.56 89 ARG A N 1
ATOM 708 C CA . ARG A 1 89 ? -20.433 -0.462 18.592 1.00 94.56 89 ARG A CA 1
ATOM 709 C C . ARG A 1 89 ? -21.564 -0.978 19.475 1.00 94.56 89 ARG A C 1
ATOM 711 O O . ARG A 1 89 ? -21.332 -1.688 20.447 1.00 94.56 89 ARG A O 1
ATOM 718 N N . LYS A 1 90 ? -22.813 -0.659 19.120 1.00 93.69 90 LYS A N 1
ATOM 719 C CA . LYS A 1 90 ? -23.991 -0.943 19.963 1.00 93.69 90 LYS A CA 1
ATOM 720 C C . LYS A 1 90 ? -23.818 -0.295 21.350 1.00 93.69 90 LYS A C 1
ATOM 722 O O . LYS A 1 90 ? -23.788 0.925 21.426 1.00 93.69 90 LYS A O 1
ATOM 727 N N . ARG A 1 91 ? -23.686 -1.091 22.417 1.00 96.50 91 ARG A N 1
ATOM 728 C CA . ARG A 1 91 ? -23.436 -0.640 23.800 1.00 96.50 91 ARG A CA 1
ATOM 729 C C . ARG A 1 91 ? -21.966 -0.732 24.221 1.00 96.50 91 ARG A C 1
ATOM 731 O O . ARG A 1 91 ? -21.638 -0.421 25.359 1.00 96.50 91 ARG A O 1
ATOM 738 N N . GLU A 1 92 ? -21.089 -1.177 23.328 1.00 97.25 92 GLU A N 1
ATOM 739 C CA . GLU A 1 92 ? -19.660 -1.316 23.594 1.00 97.25 92 GLU A CA 1
ATOM 740 C C . GLU A 1 92 ? -18.929 -0.026 23.220 1.00 97.25 92 GLU A C 1
ATOM 742 O O . GLU A 1 92 ? -19.079 0.469 22.099 1.00 97.25 92 GLU A O 1
ATOM 747 N N . VAL A 1 93 ? -18.124 0.498 24.141 1.00 97.56 93 VAL A N 1
ATOM 748 C CA . VAL A 1 93 ? -17.342 1.726 23.973 1.00 97.56 93 VAL A CA 1
ATOM 749 C C . VAL A 1 93 ? -15.863 1.400 24.125 1.00 97.56 93 VAL A C 1
ATOM 751 O O . VAL A 1 93 ? -15.442 0.852 25.141 1.00 97.56 93 VAL A O 1
ATOM 754 N N . LEU A 1 94 ? -15.070 1.751 23.118 1.00 97.38 94 LEU A N 1
ATOM 755 C CA . LEU A 1 94 ? -13.621 1.609 23.135 1.00 97.38 94 LEU A CA 1
ATOM 756 C C . LEU A 1 94 ? -13.014 2.709 24.018 1.00 97.38 94 LEU A C 1
ATOM 758 O O . LEU A 1 94 ? -13.242 3.906 23.790 1.00 97.38 94 LEU A O 1
ATOM 762 N N . LEU A 1 95 ? -12.277 2.289 25.046 1.00 96.06 95 LEU A N 1
ATOM 763 C CA . LEU A 1 95 ? -11.775 3.163 26.103 1.00 96.06 95 LEU A CA 1
ATOM 764 C C . LEU A 1 95 ? -10.361 3.641 25.785 1.00 96.06 95 LEU A C 1
ATOM 766 O O . LEU A 1 95 ? -10.185 4.802 25.417 1.00 96.06 95 LEU A O 1
ATOM 770 N N . CYS A 1 96 ? -9.383 2.742 25.883 1.00 94.88 96 CYS A N 1
ATOM 771 C CA . CYS A 1 96 ? -7.967 3.012 25.649 1.00 94.88 96 CYS A CA 1
ATOM 772 C C . CYS A 1 96 ? -7.178 1.706 25.408 1.00 94.88 96 CYS A C 1
ATOM 774 O O . CYS A 1 96 ? -7.673 0.618 25.719 1.00 94.88 96 CYS A O 1
ATOM 776 N N . PRO A 1 97 ? -5.957 1.783 24.850 1.00 95.31 97 PRO A N 1
ATOM 777 C CA . PRO A 1 97 ? -5.021 0.660 24.812 1.00 95.31 97 PRO A CA 1
ATOM 778 C C . PRO A 1 97 ? -4.651 0.142 26.203 1.00 95.31 97 PRO A C 1
ATOM 780 O O . PRO A 1 97 ? -4.522 0.924 27.141 1.00 95.31 97 PRO A O 1
ATOM 783 N N . THR A 1 98 ? -4.397 -1.162 26.331 1.00 93.88 98 THR A N 1
ATOM 784 C CA . THR A 1 98 ? -4.106 -1.768 27.645 1.00 93.88 98 THR A CA 1
ATOM 785 C C . THR A 1 98 ? -2.839 -1.220 28.303 1.00 93.88 98 THR A C 1
ATOM 787 O O . THR A 1 98 ? -2.778 -1.083 29.522 1.00 93.88 98 THR A O 1
ATOM 790 N N . HIS A 1 99 ? -1.851 -0.813 27.503 1.00 91.88 99 HIS A N 1
ATOM 791 C CA . HIS A 1 99 ? -0.606 -0.222 27.996 1.00 91.88 99 HIS A CA 1
ATOM 792 C C . HIS A 1 99 ? -0.774 1.176 28.624 1.00 91.88 99 HIS A C 1
ATOM 794 O O . HIS A 1 99 ? 0.187 1.691 29.181 1.00 91.88 99 HIS A O 1
ATOM 800 N N . TYR A 1 100 ? -1.960 1.799 28.565 1.00 91.06 100 TYR A N 1
ATOM 801 C CA . TYR A 1 100 ? -2.209 3.110 29.189 1.00 91.06 100 TYR A CA 1
ATOM 802 C C . TYR A 1 100 ? -2.374 3.039 30.711 1.00 91.06 100 TYR A C 1
ATOM 804 O O . TYR A 1 100 ? -2.320 4.077 31.369 1.00 91.06 100 TYR A O 1
ATOM 812 N N . LEU A 1 101 ? -2.571 1.846 31.280 1.00 90.38 101 LEU A N 1
ATOM 813 C CA . LEU A 1 101 ? -2.801 1.695 32.718 1.00 90.38 101 LEU A CA 1
ATOM 814 C C . LEU A 1 101 ? -1.581 2.078 33.568 1.00 90.38 101 LEU A C 1
ATOM 816 O O . LEU A 1 101 ? -1.771 2.353 34.740 1.00 90.38 101 LEU A O 1
ATOM 820 N N . ASN A 1 102 ? -0.359 2.153 33.022 1.00 82.38 102 ASN A N 1
ATOM 821 C CA . ASN A 1 102 ? 0.833 2.703 33.699 1.00 82.38 102 ASN A CA 1
ATOM 822 C C . ASN A 1 102 ? 0.993 2.298 35.187 1.00 82.38 102 ASN A C 1
ATOM 824 O O . ASN A 1 102 ? 1.280 3.137 36.036 1.00 82.38 102 ASN A O 1
ATOM 828 N N . GLY A 1 103 ? 0.801 1.015 35.511 1.00 81.19 103 GLY A N 1
ATOM 829 C CA . GLY A 1 103 ? 0.932 0.495 36.881 1.00 81.19 103 GLY A CA 1
ATOM 830 C C . GLY A 1 103 ? -0.354 0.491 37.719 1.00 81.19 103 GLY A C 1
ATOM 831 O O . G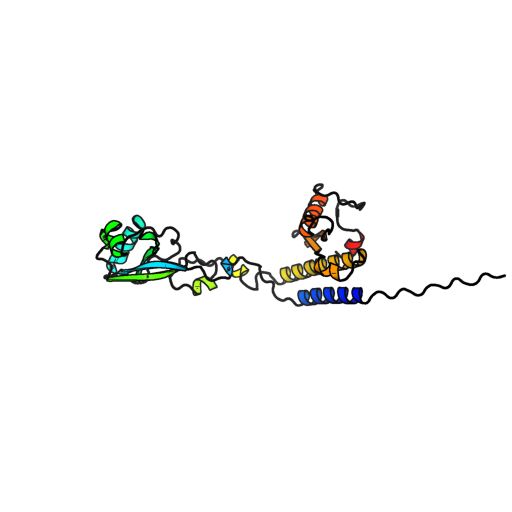LY A 1 103 ? -0.314 0.045 38.861 1.00 81.19 103 GLY A O 1
ATOM 832 N N . MET A 1 104 ? -1.486 0.930 37.165 1.00 89.56 104 MET A N 1
ATOM 833 C CA . MET A 1 104 ? -2.810 0.760 37.774 1.00 89.56 104 MET A CA 1
ATOM 834 C C . MET A 1 104 ? -3.251 -0.705 37.740 1.00 89.56 104 MET A C 1
ATOM 836 O O . MET A 1 104 ? -2.932 -1.451 36.809 1.00 89.56 104 MET A O 1
ATOM 840 N N . SER A 1 105 ? -4.027 -1.102 38.746 1.00 88.94 105 SER A N 1
ATOM 841 C CA . SER A 1 105 ? -4.480 -2.481 38.942 1.00 88.94 105 SER A CA 1
ATOM 842 C C . SER A 1 105 ? -5.614 -2.887 37.998 1.00 88.94 105 SER A C 1
ATOM 844 O O . SER A 1 105 ? -5.778 -4.069 37.694 1.00 88.94 105 SER A O 1
ATOM 846 N N . SER A 1 106 ? -6.409 -1.922 37.523 1.00 93.38 106 SER A N 1
ATOM 847 C CA . SER A 1 106 ? -7.560 -2.181 36.657 1.00 93.38 106 SER A CA 1
ATOM 848 C C . SER A 1 106 ? -7.957 -0.972 35.806 1.00 93.38 106 SER A C 1
ATOM 850 O O . SER A 1 106 ? -7.625 0.175 36.103 1.00 93.38 106 SER A O 1
ATOM 852 N N . ILE A 1 107 ? -8.747 -1.225 34.758 1.00 95.00 107 ILE A N 1
ATOM 853 C CA . ILE A 1 107 ? -9.365 -0.161 33.957 1.00 95.00 107 ILE A CA 1
ATOM 854 C C . ILE A 1 107 ? -10.375 0.671 34.765 1.00 95.00 107 ILE A C 1
ATOM 856 O O . ILE A 1 107 ? -10.536 1.854 34.487 1.00 95.00 107 ILE A O 1
ATOM 860 N N . GLN A 1 108 ? -11.027 0.090 35.780 1.00 94.31 108 GLN A N 1
ATOM 861 C CA . GLN A 1 108 ? -11.956 0.825 36.644 1.00 94.31 108 GLN A CA 1
ATOM 862 C C . GLN A 1 108 ? -11.215 1.914 37.430 1.00 94.31 108 GLN A C 1
ATOM 864 O O . GLN A 1 108 ? -11.634 3.068 37.408 1.00 94.31 108 GLN A O 1
ATOM 869 N N . GLU A 1 109 ? -10.074 1.569 38.034 1.00 94.44 109 GLU A N 1
ATOM 870 C CA . GLU A 1 109 ? -9.201 2.524 38.730 1.00 94.44 109 GLU A CA 1
ATOM 871 C C . GLU A 1 109 ? -8.735 3.642 37.782 1.00 94.44 109 GLU A C 1
ATOM 873 O O . GLU A 1 109 ? -8.814 4.827 38.109 1.00 94.44 109 GLU A O 1
ATOM 878 N N . TYR A 1 110 ? -8.345 3.282 36.553 1.00 94.56 110 TYR A N 1
ATOM 879 C CA . TYR A 1 110 ? -7.984 4.260 35.526 1.00 94.56 110 TYR A CA 1
ATOM 880 C C . TYR A 1 110 ? -9.130 5.230 35.209 1.00 94.56 110 TYR A C 1
ATOM 882 O O . TYR A 1 110 ? -8.899 6.437 35.096 1.00 94.56 110 TYR A O 1
ATOM 890 N N . LEU A 1 111 ? -10.362 4.734 35.064 1.00 94.62 111 LEU A N 1
ATOM 891 C CA . LEU A 1 111 ? -11.523 5.579 34.787 1.00 94.62 111 LEU A CA 1
ATOM 892 C C . LEU A 1 111 ? -11.872 6.478 35.975 1.00 94.62 111 LEU A C 1
ATOM 894 O O . LEU A 1 111 ? -12.179 7.645 35.764 1.00 94.62 111 LEU A O 1
ATOM 898 N N . GLU A 1 112 ? -11.790 5.984 37.206 1.00 93.94 112 GLU A N 1
ATOM 899 C CA . GLU A 1 112 ? -12.071 6.779 38.407 1.00 93.94 112 GLU A CA 1
ATOM 900 C C . GLU A 1 112 ? -11.100 7.953 38.573 1.00 93.94 112 GLU A C 1
ATOM 902 O O . GLU A 1 112 ? -11.519 9.039 38.971 1.00 93.94 112 GLU A O 1
ATOM 907 N N . ILE A 1 113 ? -9.830 7.768 38.203 1.00 93.44 113 ILE A N 1
ATOM 908 C CA . ILE A 1 113 ? -8.807 8.819 38.264 1.00 93.44 113 ILE A CA 1
ATOM 909 C C . ILE A 1 113 ? -8.947 9.810 37.099 1.00 93.44 113 ILE A C 1
ATOM 911 O O . ILE A 1 113 ? -8.899 11.022 37.304 1.00 93.44 113 ILE A O 1
ATOM 915 N N . ASN A 1 114 ? -9.101 9.315 35.867 1.00 92.94 114 ASN A N 1
ATOM 916 C CA . ASN A 1 114 ? -8.993 10.153 34.665 1.00 92.94 114 ASN A CA 1
ATOM 917 C C . ASN A 1 114 ? -10.345 10.703 34.176 1.00 92.94 114 ASN A C 1
ATOM 919 O O . ASN A 1 114 ? -10.394 11.760 33.544 1.00 92.94 114 ASN A O 1
ATOM 923 N N . VAL A 1 115 ? -11.445 9.993 34.436 1.00 95.38 115 VAL A N 1
ATOM 924 C CA . VAL A 1 115 ? -12.811 10.306 33.974 1.00 95.38 115 VAL A CA 1
ATOM 925 C C . VAL A 1 115 ? -13.869 9.916 35.024 1.00 95.38 115 VAL A C 1
ATOM 927 O O . VAL A 1 115 ? -14.762 9.107 34.738 1.00 95.38 115 VAL A O 1
ATOM 930 N N . PRO A 1 116 ? -13.815 10.491 36.243 1.00 94.81 116 PRO A N 1
ATOM 931 C CA . PRO A 1 116 ? -14.692 10.113 37.357 1.00 94.81 116 PRO A CA 1
ATOM 932 C C . PRO A 1 116 ? -16.187 10.231 37.032 1.00 94.81 116 PRO A C 1
ATOM 934 O O . PRO A 1 116 ? -17.009 9.530 37.621 1.00 94.81 116 PRO A O 1
ATOM 937 N N . GLU A 1 117 ? -16.562 11.068 36.060 1.00 95.25 117 GLU A N 1
ATOM 938 C CA . GLU A 1 117 ? -17.942 11.218 35.587 1.00 95.25 117 GLU A CA 1
ATOM 939 C C . GLU A 1 117 ? -18.535 9.946 34.963 1.00 95.25 117 GLU A C 1
ATOM 941 O O . GLU A 1 117 ? -19.754 9.870 34.785 1.00 95.25 117 GLU A O 1
ATOM 946 N N . LEU A 1 118 ? -17.694 8.976 34.593 1.00 94.75 118 LEU A N 1
ATOM 947 C CA . LEU A 1 118 ? -18.089 7.743 33.912 1.00 94.75 118 LEU A CA 1
ATOM 948 C C . LEU A 1 118 ? -18.000 6.493 34.803 1.00 94.75 118 LEU A C 1
ATOM 950 O O . LEU A 1 118 ? -18.305 5.402 34.319 1.00 94.75 118 LEU A O 1
ATOM 954 N N . LYS A 1 119 ? -17.616 6.628 36.082 1.00 90.56 119 LYS A N 1
ATOM 955 C CA . LYS A 1 119 ? -17.285 5.494 36.969 1.00 90.56 119 LYS A CA 1
ATOM 956 C C . LYS A 1 119 ? -18.394 4.437 37.107 1.00 90.56 119 LYS A C 1
ATOM 958 O O . LYS A 1 119 ? -18.092 3.253 37.172 1.00 90.56 119 LYS A O 1
ATOM 963 N N . ASP A 1 120 ? -19.662 4.860 37.085 1.00 93.06 120 ASP A N 1
ATOM 964 C CA . ASP A 1 120 ? -20.835 3.992 37.300 1.00 93.06 120 ASP A CA 1
ATOM 965 C C . ASP A 1 120 ? -21.602 3.669 36.003 1.00 93.06 120 ASP A C 1
ATOM 967 O O . ASP A 1 120 ? -22.653 3.022 36.028 1.00 93.06 120 ASP A O 1
ATOM 971 N N . ILE A 1 121 ? -21.107 4.136 34.852 1.00 96.19 121 ILE A N 1
ATOM 972 C CA . ILE A 1 121 ? -21.809 4.011 33.565 1.00 96.19 121 ILE A CA 1
ATOM 973 C C . ILE A 1 121 ? -21.665 2.606 32.976 1.00 96.19 121 ILE A C 1
ATOM 975 O O . ILE A 1 121 ? -22.565 2.110 32.286 1.00 96.19 121 ILE A O 1
ATOM 979 N N . PHE A 1 122 ? -20.533 1.955 33.234 1.00 97.12 122 PHE A N 1
ATOM 980 C CA . PHE A 1 122 ? -20.219 0.652 32.669 1.00 97.12 122 PHE A CA 1
ATOM 981 C C . PHE A 1 122 ? -20.745 -0.491 33.549 1.00 97.12 122 PHE A C 1
ATOM 983 O O . PHE A 1 122 ? -20.769 -0.434 34.778 1.00 97.12 122 PHE A O 1
ATOM 990 N N . GLU A 1 123 ? -21.246 -1.533 32.898 1.00 96.50 123 GLU A N 1
ATOM 991 C CA . GLU A 1 123 ? -21.715 -2.771 33.521 1.00 96.50 123 GLU A CA 1
ATOM 992 C C . GLU A 1 123 ? -20.545 -3.720 33.774 1.00 96.50 123 GLU A C 1
ATOM 994 O O . GLU A 1 123 ? -20.414 -4.283 34.854 1.00 96.50 123 GLU A O 1
ATOM 999 N N . TYR A 1 124 ? -19.681 -3.857 32.769 1.00 96.81 124 TYR A N 1
ATOM 1000 C CA . TYR A 1 124 ? -18.467 -4.655 32.810 1.00 96.81 124 TYR A CA 1
ATOM 1001 C C . TYR A 1 124 ? -17.459 -4.133 31.781 1.00 96.81 124 TYR A C 1
ATOM 1003 O O . TYR A 1 124 ? -17.805 -3.386 30.855 1.00 96.81 124 TYR A O 1
ATOM 1011 N N . PHE A 1 125 ? -16.216 -4.587 31.923 1.00 96.81 125 PHE A N 1
ATOM 1012 C CA . PHE A 1 125 ? -15.127 -4.329 30.988 1.00 96.81 125 PHE A CA 1
ATOM 1013 C C . PHE A 1 125 ? -14.612 -5.633 30.399 1.00 96.81 125 PHE A C 1
ATOM 1015 O O . PHE A 1 125 ? -14.761 -6.701 30.993 1.00 96.81 125 PHE A O 1
ATOM 1022 N N . LYS A 1 126 ? -14.000 -5.539 29.224 1.00 96.00 126 LYS A N 1
ATOM 1023 C CA . LYS A 1 126 ? -13.282 -6.647 28.603 1.00 96.00 126 LYS A CA 1
ATOM 1024 C C . LYS A 1 126 ? -12.133 -6.149 27.746 1.00 96.00 126 LYS A C 1
ATOM 1026 O O . LYS A 1 126 ? -12.161 -5.014 27.262 1.00 96.00 126 LYS A O 1
ATOM 1031 N N . ASP A 1 127 ? -11.219 -7.062 27.472 1.00 95.19 127 ASP A N 1
ATOM 1032 C CA . ASP A 1 127 ? -10.103 -6.831 26.569 1.00 95.19 127 ASP A CA 1
ATOM 1033 C C . ASP A 1 127 ? -10.486 -7.306 25.172 1.00 95.19 127 ASP A C 1
ATOM 1035 O O . ASP A 1 127 ? -11.158 -8.330 24.996 1.00 95.19 127 ASP A O 1
ATOM 1039 N N . LEU A 1 128 ? -10.090 -6.542 24.161 1.00 96.50 128 LEU A N 1
ATOM 1040 C CA . LEU A 1 128 ? -10.326 -6.889 22.770 1.00 96.50 128 LEU A CA 1
ATOM 1041 C C . LEU A 1 128 ? -9.119 -6.521 21.913 1.00 96.50 128 LEU A C 1
ATOM 1043 O O . LEU A 1 128 ? -8.532 -5.454 22.067 1.00 96.50 128 LEU A O 1
ATOM 1047 N N .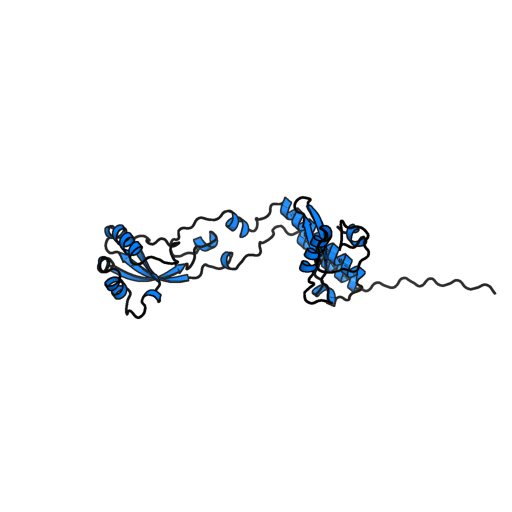 SER A 1 129 ? -8.807 -7.377 20.944 1.00 96.62 129 SER A N 1
ATOM 1048 C CA . SER A 1 129 ? -7.828 -7.073 19.905 1.00 96.62 129 SER A CA 1
ATOM 1049 C C . SER A 1 129 ? -8.487 -6.300 18.765 1.00 96.62 129 SER A C 1
ATOM 1051 O O . SER A 1 129 ? -9.428 -6.784 18.131 1.00 96.62 129 SER A O 1
ATOM 1053 N N . VAL A 1 130 ? -7.988 -5.099 18.494 1.00 96.38 130 VAL A N 1
ATOM 1054 C CA . VAL A 1 130 ? -8.475 -4.212 17.428 1.00 96.38 130 VAL A CA 1
ATOM 1055 C C . VAL A 1 130 ? -7.340 -3.868 16.463 1.00 96.38 13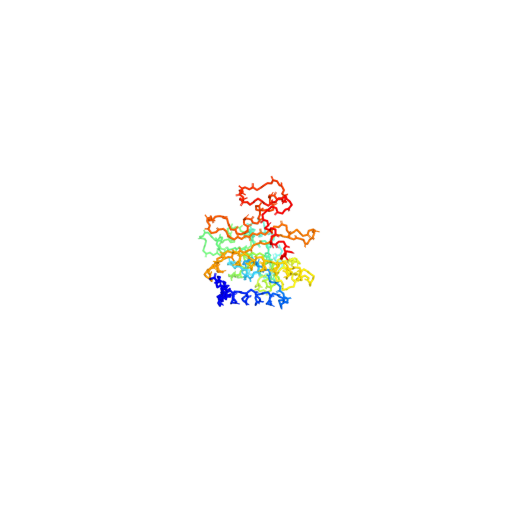0 VAL A C 1
ATOM 1057 O O . VAL A 1 130 ? -6.176 -3.934 16.852 1.00 96.38 130 VAL A O 1
ATOM 1060 N N . PRO A 1 131 ? -7.633 -3.517 15.202 1.00 95.88 131 PRO A N 1
ATOM 1061 C CA . PRO A 1 131 ? -6.594 -3.175 14.237 1.00 95.88 131 PRO A CA 1
ATOM 1062 C C . PRO A 1 131 ? -5.835 -1.916 14.652 1.00 95.88 131 PRO A C 1
ATOM 1064 O O . PRO A 1 131 ? -6.427 -0.858 14.875 1.00 95.88 131 PRO A O 1
ATOM 1067 N N . MET A 1 132 ? -4.513 -2.040 14.709 1.00 94.94 132 MET A N 1
ATOM 1068 C CA . MET A 1 132 ? -3.584 -0.983 15.099 1.00 94.94 132 MET A CA 1
ATOM 1069 C C . MET A 1 132 ? -3.562 0.170 14.090 1.00 94.94 132 MET A C 1
ATOM 1071 O O . MET A 1 132 ? -3.406 1.320 14.483 1.00 94.94 132 MET A O 1
ATOM 1075 N N . TYR A 1 133 ? -3.779 -0.125 12.806 1.00 93.44 133 TYR A N 1
ATOM 1076 C CA . TYR A 1 133 ? -3.818 0.860 11.724 1.00 93.44 133 TYR A CA 1
ATOM 1077 C C . TYR A 1 133 ? -5.119 0.761 10.925 1.00 93.44 133 TYR A C 1
ATOM 1079 O O . TYR A 1 133 ? -5.843 -0.235 10.993 1.00 93.44 133 TYR A O 1
ATOM 1087 N N . ALA A 1 134 ? -5.427 1.794 10.141 1.00 94.00 134 ALA A N 1
ATOM 1088 C CA . ALA A 1 134 ? -6.514 1.708 9.175 1.00 94.00 134 ALA A CA 1
ATOM 1089 C C . ALA A 1 134 ? -6.161 0.679 8.080 1.00 94.00 134 ALA A C 1
ATOM 1091 O O . ALA A 1 134 ? -5.028 0.684 7.595 1.00 94.00 134 ALA A O 1
ATOM 1092 N N . PRO A 1 135 ? -7.101 -0.187 7.659 1.00 95.31 135 PRO A N 1
ATOM 1093 C CA . PRO A 1 135 ? -6.866 -1.074 6.523 1.00 95.31 135 PRO A CA 1
ATOM 1094 C C . PRO A 1 135 ? -6.663 -0.254 5.244 1.00 95.31 135 PRO A C 1
ATOM 1096 O O . PRO A 1 135 ? -7.349 0.750 5.033 1.00 95.31 135 PRO A O 1
ATOM 1099 N N . LYS A 1 136 ? -5.756 -0.698 4.368 1.00 94.81 136 LYS A N 1
ATOM 1100 C CA . LYS A 1 136 ? -5.506 -0.046 3.074 1.00 94.81 136 LYS A CA 1
ATOM 1101 C C . LYS A 1 136 ? -6.483 -0.492 1.995 1.00 94.81 136 LYS A C 1
ATOM 1103 O O . LYS A 1 136 ? -6.876 0.320 1.159 1.00 94.81 136 LYS A O 1
ATOM 1108 N N . VAL A 1 137 ? -6.865 -1.769 2.021 1.00 95.75 137 VAL A N 1
ATOM 1109 C CA . VAL A 1 137 ? -7.723 -2.401 1.008 1.00 95.75 137 VAL A CA 1
ATOM 1110 C C . VAL A 1 137 ? -8.917 -3.128 1.625 1.00 95.75 137 VAL A C 1
ATOM 1112 O O . VAL A 1 137 ? -8.893 -3.547 2.786 1.00 95.75 137 VAL A O 1
ATOM 1115 N N . LYS A 1 138 ? -9.969 -3.337 0.830 1.00 95.12 138 LYS A N 1
ATOM 1116 C CA . LYS A 1 138 ? -11.213 -4.011 1.240 1.00 95.12 138 LYS A CA 1
ATOM 1117 C C . LYS A 1 138 ? -10.974 -5.396 1.820 1.00 95.12 138 LYS A C 1
ATOM 1119 O O . LYS A 1 138 ? -11.629 -5.761 2.791 1.00 95.12 138 LYS A O 1
ATOM 1124 N N . ARG A 1 139 ? -10.030 -6.160 1.257 1.00 93.94 139 ARG A N 1
ATOM 1125 C CA . ARG A 1 139 ? -9.694 -7.503 1.756 1.00 93.94 139 ARG A CA 1
ATOM 1126 C C . ARG A 1 139 ? -9.305 -7.469 3.233 1.00 93.94 139 ARG A C 1
ATOM 1128 O O . ARG A 1 139 ? -9.808 -8.279 4.001 1.00 93.94 139 ARG A O 1
ATOM 1135 N N . GLN A 1 140 ? -8.459 -6.515 3.618 1.00 95.06 140 GLN A N 1
ATOM 1136 C CA . GLN A 1 140 ? -8.059 -6.311 5.008 1.00 95.06 140 GLN A CA 1
ATOM 1137 C C . GLN A 1 140 ? -9.243 -5.834 5.852 1.00 95.06 140 GLN A C 1
ATOM 1139 O O . GLN A 1 140 ? -9.481 -6.379 6.923 1.00 95.06 140 GLN A O 1
ATOM 1144 N N . TYR A 1 141 ? -10.016 -4.858 5.358 1.00 95.06 141 TYR A N 1
ATOM 1145 C CA . TYR A 1 141 ? -11.184 -4.326 6.071 1.00 95.06 141 TYR A CA 1
ATOM 1146 C C . TYR A 1 141 ? -12.211 -5.411 6.428 1.00 95.06 141 TYR A C 1
ATOM 1148 O O . TYR A 1 141 ? -12.710 -5.446 7.550 1.00 95.06 141 TYR A O 1
ATOM 1156 N N . ASN A 1 142 ? -12.482 -6.330 5.502 1.00 93.44 142 ASN A N 1
ATOM 1157 C CA . ASN A 1 142 ? -13.456 -7.406 5.691 1.00 93.44 142 ASN A CA 1
ATOM 1158 C C . ASN A 1 142 ? -13.034 -8.439 6.751 1.00 93.44 142 ASN A C 1
ATOM 1160 O O . ASN A 1 142 ? -13.866 -9.224 7.195 1.00 93.44 142 ASN A O 1
ATOM 1164 N N . GLN A 1 143 ? -11.760 -8.455 7.149 1.00 91.88 143 GLN A N 1
ATOM 1165 C CA . GLN A 1 143 ? -11.227 -9.354 8.176 1.00 91.88 143 GLN A CA 1
ATOM 1166 C C . GLN A 1 143 ? -11.268 -8.732 9.582 1.00 91.88 143 GLN A C 1
ATOM 1168 O O . GLN A 1 143 ? -10.923 -9.395 10.559 1.00 91.88 143 GLN A O 1
ATOM 1173 N N . LEU A 1 144 ? -11.661 -7.460 9.709 1.00 91.81 144 LEU A N 1
ATOM 1174 C CA . LEU A 1 144 ? -11.595 -6.736 10.974 1.00 91.81 144 LEU A CA 1
ATOM 1175 C C . LEU A 1 144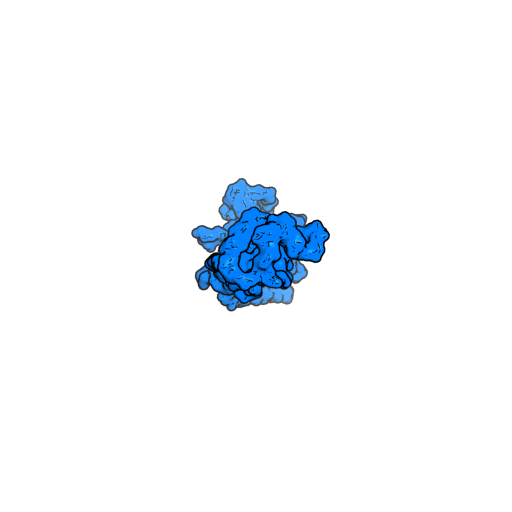 ? -12.765 -7.084 11.897 1.00 91.81 144 LEU A C 1
ATOM 1177 O O . LEU A 1 144 ? -13.931 -7.031 11.515 1.00 91.81 144 LEU A O 1
ATOM 1181 N N . LEU A 1 145 ? -12.443 -7.360 13.163 1.00 88.69 145 LEU A N 1
ATOM 1182 C CA . LEU A 1 145 ? -13.432 -7.661 14.205 1.00 88.69 145 LEU A CA 1
ATOM 1183 C C . LEU A 1 145 ? -14.093 -6.411 14.798 1.00 88.69 145 LEU A C 1
ATOM 1185 O O . LEU A 1 145 ? -15.164 -6.509 15.403 1.00 88.69 145 LEU A O 1
ATOM 1189 N N . TRP A 1 146 ? -13.468 -5.241 14.649 1.00 94.88 146 TRP A N 1
ATOM 1190 C CA . TRP A 1 146 ? -13.980 -3.962 15.132 1.00 94.88 146 TRP A CA 1
ATOM 1191 C C . TRP A 1 146 ? -14.166 -2.984 13.978 1.00 94.88 146 TRP A C 1
ATOM 1193 O O . TRP A 1 146 ? -13.377 -2.953 13.036 1.00 94.88 146 TRP A O 1
ATOM 1203 N N . SER A 1 147 ? -15.225 -2.182 14.055 1.00 91.94 147 SER A N 1
ATOM 1204 C CA . SER A 1 147 ? -15.591 -1.274 12.976 1.00 91.94 147 SER A CA 1
ATOM 1205 C C . SER A 1 147 ? -14.588 -0.127 12.852 1.00 91.94 147 SER A C 1
ATOM 1207 O O . SER A 1 147 ? -14.323 0.580 13.825 1.00 91.94 147 SER A O 1
ATOM 1209 N N . CYS A 1 148 ? -14.116 0.117 11.631 1.00 93.38 148 CYS A N 1
ATOM 1210 C CA . CYS A 1 148 ? -13.255 1.249 11.285 1.00 93.38 148 CYS A CA 1
ATOM 1211 C C . CYS A 1 148 ? -13.969 2.221 10.336 1.00 93.38 148 CYS A C 1
ATOM 1213 O O . CYS A 1 148 ? -14.866 1.830 9.582 1.00 93.38 148 CYS A O 1
ATOM 1215 N N . ASN A 1 149 ? -13.542 3.480 10.346 1.00 91.25 149 ASN A N 1
ATOM 1216 C CA . ASN A 1 149 ? -13.825 4.460 9.306 1.00 91.25 149 ASN A CA 1
ATOM 1217 C C . ASN A 1 149 ? -12.943 4.124 8.099 1.00 91.25 149 ASN A C 1
ATOM 1219 O O . ASN A 1 149 ? -11.772 4.491 8.051 1.00 91.25 149 ASN A O 1
ATOM 1223 N N . PHE A 1 150 ? -13.488 3.349 7.163 1.00 93.62 150 PHE A N 1
ATOM 1224 C CA . PHE A 1 150 ? -12.770 2.896 5.978 1.00 93.62 150 PHE A CA 1
ATOM 1225 C C . PHE A 1 150 ? -13.422 3.436 4.710 1.00 93.62 150 PHE A C 1
ATOM 1227 O O . PHE A 1 150 ? -14.621 3.263 4.485 1.00 93.62 150 PHE A O 1
ATOM 1234 N N . HIS A 1 151 ? -12.594 4.049 3.869 1.00 92.19 151 HIS A N 1
ATOM 1235 C CA . HIS A 1 151 ? -12.965 4.543 2.553 1.00 92.19 151 HIS A CA 1
ATOM 1236 C C . HIS A 1 151 ? -12.029 3.889 1.527 1.00 92.19 151 HIS A C 1
ATOM 1238 O O . HIS A 1 151 ? -10.860 4.269 1.461 1.00 92.19 151 HIS A O 1
ATOM 1244 N N . PRO A 1 152 ? -12.504 2.888 0.759 1.00 91.50 152 PRO A N 1
ATOM 1245 C CA . PRO A 1 152 ? -11.664 2.178 -0.198 1.00 91.50 152 PRO A CA 1
ATOM 1246 C C . PRO A 1 152 ? -11.021 3.127 -1.209 1.00 91.50 152 PRO A C 1
ATOM 1248 O O . PRO A 1 152 ? -11.717 3.877 -1.900 1.00 91.50 152 PRO A O 1
ATOM 1251 N N . ASN A 1 153 ? -9.698 3.058 -1.340 1.00 94.75 153 ASN A N 1
ATOM 1252 C CA . ASN A 1 153 ? -8.977 3.821 -2.349 1.00 94.75 153 ASN A CA 1
ATOM 1253 C C . ASN A 1 153 ? -9.008 3.061 -3.682 1.00 94.75 153 ASN A C 1
ATOM 1255 O O . ASN A 1 153 ? -8.381 2.013 -3.811 1.00 94.75 153 ASN A O 1
ATOM 1259 N N . LYS A 1 154 ? -9.701 3.609 -4.689 1.00 94.38 154 LYS A N 1
ATOM 1260 C CA . LYS A 1 154 ? -9.844 2.983 -6.018 1.00 94.38 154 LYS A CA 1
ATOM 1261 C C . LYS A 1 154 ? -8.504 2.604 -6.654 1.00 94.38 154 LYS A C 1
ATOM 1263 O O . LYS A 1 154 ? -8.426 1.563 -7.295 1.00 94.38 154 LYS A O 1
ATOM 1268 N N . TYR A 1 155 ? -7.472 3.428 -6.474 1.00 94.12 155 TYR A N 1
ATOM 1269 C CA . TYR A 1 155 ? -6.142 3.147 -7.003 1.00 94.12 155 TYR A CA 1
ATOM 1270 C C . TYR A 1 155 ? -5.506 1.948 -6.296 1.00 94.12 155 TYR A C 1
ATOM 1272 O O . TYR A 1 155 ? -5.054 1.031 -6.968 1.00 94.12 155 TYR A O 1
ATOM 1280 N N . TYR A 1 156 ? -5.545 1.894 -4.959 1.00 95.06 156 TYR A N 1
ATOM 1281 C CA . TYR A 1 156 ? -5.023 0.747 -4.204 1.00 95.06 156 TYR A CA 1
ATOM 1282 C C . TYR A 1 156 ? -5.785 -0.541 -4.494 1.00 95.06 156 TYR A C 1
ATOM 1284 O O . TYR A 1 156 ? -5.158 -1.578 -4.666 1.00 95.06 156 TYR A O 1
ATOM 1292 N N . GLU A 1 157 ? -7.113 -0.476 -4.615 1.00 94.69 157 GLU A N 1
ATOM 1293 C CA . GLU A 1 157 ? -7.929 -1.628 -5.014 1.00 94.69 157 GLU A CA 1
ATOM 1294 C C . GLU A 1 157 ? -7.537 -2.141 -6.404 1.00 94.69 157 GLU A C 1
ATOM 1296 O O . GLU A 1 157 ? -7.475 -3.347 -6.620 1.00 94.69 157 GLU A O 1
ATOM 1301 N N . LYS A 1 158 ? -7.234 -1.234 -7.342 1.00 92.56 158 LYS A N 1
ATOM 1302 C CA . LYS A 1 158 ? -6.731 -1.602 -8.668 1.00 92.56 158 LYS A CA 1
ATOM 1303 C C . LYS A 1 158 ? -5.316 -2.183 -8.583 1.00 92.56 158 LYS A C 1
ATOM 1305 O O . LYS A 1 158 ? -5.016 -3.146 -9.277 1.00 92.56 158 LYS A O 1
ATOM 1310 N N . LEU A 1 159 ? -4.462 -1.618 -7.734 1.00 92.19 159 LEU A N 1
ATOM 1311 C CA . LEU A 1 159 ? -3.060 -2.002 -7.578 1.00 92.19 159 LEU A CA 1
ATOM 1312 C C . LEU A 1 159 ? -2.897 -3.416 -7.003 1.00 92.19 159 LEU A C 1
ATOM 1314 O O . LEU A 1 159 ? -2.054 -4.168 -7.476 1.00 92.19 159 LEU A O 1
ATOM 1318 N N . VAL A 1 160 ? -3.728 -3.791 -6.025 1.00 92.75 160 VAL A N 1
ATOM 1319 C CA . VAL A 1 160 ? -3.762 -5.161 -5.473 1.00 92.75 160 VAL A CA 1
ATOM 1320 C C . VAL A 1 160 ? -4.544 -6.142 -6.350 1.00 92.75 160 VAL A C 1
ATOM 1322 O O . VAL A 1 160 ? -4.632 -7.324 -6.022 1.00 92.75 160 VAL A O 1
ATOM 1325 N N . SER A 1 161 ? -5.168 -5.660 -7.427 1.00 89.00 161 SER A N 1
ATOM 1326 C CA . SER A 1 161 ? -5.865 -6.514 -8.384 1.00 89.00 161 SER A CA 1
ATOM 1327 C C . SER A 1 161 ? -4.899 -7.029 -9.448 1.00 89.00 161 SER A C 1
ATOM 1329 O O . SER A 1 161 ? -3.963 -6.336 -9.837 1.00 89.00 161 SER A O 1
ATOM 1331 N N . ASP A 1 162 ? -5.197 -8.196 -10.013 1.00 84.69 162 ASP A N 1
ATOM 1332 C CA . ASP A 1 162 ? -4.445 -8.742 -11.152 1.00 84.69 162 ASP A CA 1
ATOM 1333 C C . ASP A 1 162 ? -4.753 -8.015 -12.488 1.00 84.69 162 ASP A C 1
ATOM 1335 O O . ASP A 1 162 ? -4.280 -8.425 -13.545 1.00 84.69 162 ASP A O 1
ATOM 1339 N N . ASN A 1 163 ? -5.541 -6.930 -12.451 1.00 86.50 163 ASN A N 1
ATOM 1340 C CA . ASN A 1 163 ? -6.040 -6.187 -13.615 1.00 86.50 163 ASN A CA 1
ATOM 1341 C C . ASN A 1 163 ? -5.597 -4.710 -13.595 1.00 86.50 163 ASN A C 1
ATOM 1343 O O . ASN A 1 163 ? -6.345 -3.814 -14.002 1.00 86.50 163 ASN A O 1
ATOM 1347 N N . PHE A 1 164 ? -4.404 -4.427 -13.062 1.00 90.31 164 PHE A N 1
ATOM 1348 C CA . PHE A 1 164 ? -3.898 -3.055 -12.985 1.00 90.31 164 PHE A CA 1
ATOM 1349 C C . PHE A 1 164 ? -3.638 -2.443 -14.367 1.00 90.31 164 PHE A C 1
ATOM 1351 O O . PHE A 1 164 ? -4.024 -1.297 -14.613 1.00 90.31 164 PHE A O 1
ATOM 1358 N N . PHE A 1 165 ? -3.048 -3.226 -15.266 1.00 90.50 165 PHE A N 1
ATOM 1359 C CA . PHE A 1 165 ? -2.718 -2.820 -16.627 1.00 90.50 165 PHE A CA 1
ATOM 1360 C C . PHE A 1 165 ? -3.830 -3.201 -17.606 1.00 90.50 165 PHE A C 1
ATOM 1362 O O . PHE A 1 165 ? -4.439 -4.268 -17.510 1.00 90.50 165 PHE A O 1
ATOM 1369 N N . SER A 1 166 ? -4.088 -2.321 -18.564 1.00 90.75 166 SER A N 1
ATOM 1370 C CA . SER A 1 166 ? -4.930 -2.575 -19.729 1.00 90.75 166 SER A CA 1
ATOM 1371 C C . SER A 1 166 ? -4.269 -3.564 -20.693 1.00 90.75 166 SER A C 1
ATOM 1373 O O . SER A 1 166 ? -3.066 -3.814 -20.650 1.00 90.75 166 SER A O 1
ATOM 1375 N N . ASN A 1 167 ? -5.050 -4.104 -21.632 1.00 91.31 167 ASN A N 1
ATOM 1376 C CA . ASN A 1 167 ? -4.521 -5.005 -22.660 1.00 91.31 167 ASN A CA 1
ATOM 1377 C C . ASN A 1 167 ? -3.459 -4.340 -23.557 1.00 91.31 167 ASN A C 1
ATOM 1379 O O . ASN A 1 167 ? -2.600 -5.036 -24.095 1.00 91.31 167 ASN A O 1
ATOM 1383 N N . GLU A 1 168 ? -3.524 -3.021 -23.747 1.00 91.75 168 GLU A N 1
ATOM 1384 C CA . GLU A 1 168 ? -2.545 -2.259 -24.532 1.00 91.75 168 GLU A CA 1
ATOM 1385 C C . GLU A 1 168 ? -1.232 -2.103 -23.764 1.00 91.75 168 GLU A C 1
ATOM 1387 O O . GLU A 1 168 ? -0.177 -2.474 -24.277 1.00 91.75 168 GLU A O 1
ATOM 1392 N N . GLU A 1 169 ? -1.302 -1.696 -22.494 1.00 91.50 169 GLU A N 1
ATOM 1393 C CA . GLU A 1 169 ? -0.139 -1.631 -21.598 1.00 91.50 169 GLU A CA 1
ATOM 1394 C C . GLU A 1 169 ? 0.528 -3.007 -21.451 1.00 91.50 169 GLU A C 1
ATOM 1396 O O . GLU A 1 169 ? 1.749 -3.124 -21.524 1.00 91.50 169 GLU A O 1
ATOM 1401 N N . MET A 1 170 ? -0.254 -4.086 -21.348 1.00 92.19 170 MET A N 1
ATOM 1402 C CA . MET A 1 170 ? 0.268 -5.458 -21.309 1.00 92.19 170 MET A CA 1
ATOM 1403 C C . MET A 1 170 ? 1.059 -5.829 -22.573 1.00 92.19 170 MET A C 1
ATOM 1405 O O . MET A 1 170 ? 2.095 -6.499 -22.482 1.00 92.19 170 MET A O 1
ATOM 1409 N N . LYS A 1 171 ? 0.610 -5.390 -23.757 1.00 91.94 171 LYS A N 1
ATOM 1410 C CA . LYS A 1 171 ? 1.357 -5.584 -25.011 1.00 91.94 171 LYS A CA 1
ATOM 1411 C C . LYS A 1 171 ? 2.659 -4.787 -25.004 1.00 91.94 171 LYS A C 1
ATOM 1413 O O . LYS A 1 171 ? 3.682 -5.343 -25.400 1.00 91.94 171 LYS A O 1
ATOM 1418 N N . LEU A 1 172 ? 2.640 -3.541 -24.527 1.00 92.38 172 LEU A N 1
ATOM 1419 C CA . LEU A 1 172 ? 3.841 -2.706 -24.404 1.00 92.38 172 LEU A CA 1
ATOM 1420 C C . LEU A 1 172 ? 4.855 -3.317 -23.429 1.00 92.38 172 LEU A C 1
ATOM 1422 O O . LEU A 1 172 ? 6.016 -3.498 -23.793 1.00 92.38 172 LEU A O 1
ATOM 1426 N N . HIS A 1 173 ? 4.423 -3.747 -22.242 1.00 92.56 173 HIS A N 1
ATOM 1427 C CA . HIS A 1 173 ? 5.289 -4.448 -21.290 1.00 92.56 173 HIS A CA 1
ATOM 1428 C C . HIS A 1 173 ? 5.905 -5.711 -21.899 1.00 92.56 173 HIS A C 1
ATOM 1430 O O . HIS A 1 173 ? 7.103 -5.946 -21.760 1.00 92.56 173 HIS A O 1
ATOM 1436 N N . THR A 1 174 ? 5.111 -6.499 -22.629 1.00 93.50 174 THR A N 1
ATOM 1437 C CA . THR A 1 174 ? 5.599 -7.699 -23.326 1.00 93.50 174 THR A CA 1
ATOM 1438 C C . THR A 1 174 ? 6.622 -7.344 -24.408 1.00 93.50 174 THR A C 1
ATOM 1440 O O . THR A 1 174 ? 7.652 -8.014 -24.513 1.00 93.50 174 THR A O 1
ATOM 1443 N N . LYS A 1 175 ? 6.370 -6.288 -25.195 1.00 92.56 175 LYS A N 1
ATOM 1444 C CA . LYS A 1 175 ? 7.286 -5.780 -26.228 1.00 92.56 175 LYS A CA 1
ATOM 1445 C C . LYS A 1 175 ? 8.632 -5.413 -25.609 1.00 92.56 175 LYS A C 1
ATOM 1447 O O . LYS A 1 175 ? 9.638 -6.010 -25.974 1.00 92.56 175 LYS A O 1
ATOM 1452 N N . PHE A 1 176 ? 8.658 -4.497 -24.645 1.00 93.31 176 PHE A N 1
ATOM 1453 C CA . PHE A 1 176 ? 9.916 -3.998 -24.081 1.00 93.31 176 PHE A CA 1
ATOM 1454 C C . PHE A 1 176 ? 10.658 -5.039 -23.246 1.00 93.31 176 PHE A C 1
ATOM 1456 O O . PHE A 1 176 ? 11.884 -5.089 -23.278 1.00 93.31 176 PHE A O 1
ATOM 1463 N N . MET A 1 177 ? 9.939 -5.936 -22.570 1.00 93.88 177 MET A N 1
ATOM 1464 C CA . MET A 1 177 ? 10.582 -7.060 -21.897 1.00 93.88 177 MET A CA 1
ATOM 1465 C C . MET A 1 177 ? 11.221 -8.026 -22.906 1.00 93.88 177 MET A C 1
ATOM 1467 O O . MET A 1 177 ? 12.315 -8.521 -22.666 1.00 93.88 177 MET A O 1
ATOM 1471 N N . THR A 1 178 ? 10.585 -8.259 -24.062 1.00 92.38 178 THR A N 1
ATOM 1472 C CA . THR A 1 178 ? 11.201 -9.039 -25.152 1.00 92.38 178 THR A CA 1
ATOM 1473 C C . THR A 1 178 ? 12.486 -8.369 -25.636 1.00 92.38 178 THR A C 1
ATOM 1475 O O . THR A 1 178 ? 13.491 -9.054 -25.786 1.00 92.38 178 THR A O 1
ATOM 1478 N N . VAL A 1 179 ? 12.481 -7.041 -25.805 1.00 91.06 179 VAL A N 1
ATOM 1479 C CA . VAL A 1 179 ? 13.688 -6.282 -26.169 1.00 91.06 179 VAL A CA 1
ATOM 1480 C C . VAL A 1 179 ? 14.796 -6.482 -25.133 1.00 91.06 179 VAL A C 1
ATOM 1482 O O . VAL A 1 179 ? 15.918 -6.787 -25.514 1.00 91.06 179 VAL A O 1
ATOM 1485 N N . ALA A 1 180 ? 14.498 -6.423 -23.831 1.00 91.50 180 ALA A N 1
ATOM 1486 C CA . ALA A 1 180 ? 15.497 -6.679 -22.789 1.00 91.50 180 ALA A CA 1
ATOM 1487 C C . ALA A 1 180 ? 16.144 -8.077 -22.896 1.00 91.50 180 ALA A C 1
ATOM 1489 O O . ALA A 1 180 ? 17.356 -8.211 -22.717 1.00 91.50 180 ALA A O 1
ATOM 1490 N N . PHE A 1 181 ? 15.369 -9.107 -23.252 1.00 90.38 181 PHE A N 1
ATOM 1491 C CA . PHE A 1 181 ? 15.897 -10.454 -23.504 1.00 90.38 181 PHE A CA 1
ATOM 1492 C C . PHE A 1 181 ? 16.752 -10.546 -24.773 1.00 90.38 181 PHE A C 1
ATOM 1494 O O . PHE A 1 181 ? 17.764 -11.248 -24.775 1.00 90.38 181 PHE A O 1
ATOM 1501 N N . GLU A 1 182 ? 16.379 -9.853 -25.849 1.00 88.06 182 GLU A N 1
ATOM 1502 C CA . GLU A 1 182 ? 17.179 -9.814 -27.082 1.00 88.06 182 GLU A CA 1
ATOM 1503 C C . GLU A 1 182 ? 18.490 -9.044 -26.881 1.00 88.06 182 GLU A C 1
ATOM 1505 O O . GLU A 1 182 ? 19.548 -9.483 -27.330 1.00 88.06 182 GLU A O 1
ATOM 1510 N N . VAL A 1 183 ? 18.446 -7.954 -26.117 1.00 86.12 183 VAL A N 1
ATOM 1511 C CA . VAL A 1 183 ? 19.618 -7.187 -25.684 1.00 86.12 183 VAL A CA 1
ATOM 1512 C C . VAL A 1 183 ? 20.572 -8.089 -24.891 1.00 86.12 183 VAL A C 1
ATOM 1514 O O . VAL A 1 183 ? 21.758 -8.173 -25.212 1.00 86.12 183 VAL A O 1
ATOM 1517 N N . GLN A 1 184 ? 20.056 -8.858 -23.924 1.00 85.50 184 GLN A N 1
ATOM 1518 C CA . GLN A 1 184 ? 20.837 -9.860 -23.188 1.00 85.50 184 GLN A CA 1
ATOM 1519 C C . GLN A 1 184 ? 21.434 -10.931 -24.116 1.00 85.50 184 GLN A C 1
ATOM 1521 O O . GLN A 1 184 ? 22.607 -11.282 -23.984 1.00 85.50 184 GLN A O 1
ATOM 1526 N N . ARG A 1 185 ? 20.650 -11.441 -25.074 1.00 85.19 185 ARG A N 1
ATOM 1527 C CA . ARG A 1 185 ? 21.108 -12.428 -26.063 1.00 85.19 185 ARG A CA 1
ATOM 1528 C C . ARG A 1 185 ? 22.271 -11.899 -26.894 1.00 85.19 185 ARG A C 1
ATOM 1530 O O . ARG A 1 185 ? 23.217 -12.646 -27.131 1.00 85.19 185 ARG A O 1
ATOM 1537 N N . TRP A 1 186 ? 22.190 -10.660 -27.371 1.00 83.06 186 TRP A N 1
ATOM 1538 C CA . TRP A 1 186 ? 23.262 -10.041 -28.148 1.00 83.06 186 TRP A CA 1
ATOM 1539 C C . TRP A 1 186 ? 24.553 -9.959 -27.329 1.00 83.06 186 TRP A C 1
ATOM 1541 O O . TRP A 1 186 ? 25.586 -10.446 -27.783 1.00 83.06 186 TRP A O 1
ATOM 1551 N N . HIS A 1 187 ? 24.478 -9.472 -26.088 1.00 80.44 187 HIS A N 1
ATOM 1552 C CA . HIS A 1 187 ? 25.651 -9.346 -25.218 1.00 80.44 187 HIS A CA 1
ATOM 1553 C C . HIS A 1 187 ? 26.364 -10.679 -24.988 1.00 80.44 187 HIS A C 1
ATOM 1555 O O . HIS A 1 187 ? 27.588 -10.753 -25.073 1.00 80.44 187 HIS A O 1
ATOM 1561 N N . LEU A 1 188 ? 25.603 -11.754 -24.766 1.00 79.12 188 LEU A N 1
ATOM 1562 C CA . LEU A 1 188 ? 26.155 -13.098 -24.577 1.00 79.12 188 LEU A CA 1
ATOM 1563 C C . LEU A 1 188 ? 26.860 -13.637 -25.830 1.00 79.12 188 LEU A C 1
ATOM 1565 O O . LEU A 1 188 ? 27.830 -14.377 -25.703 1.00 79.12 188 LEU A O 1
ATOM 1569 N N . LYS A 1 189 ? 26.402 -13.267 -27.034 1.00 78.56 189 LYS A N 1
ATOM 1570 C CA . LYS A 1 189 ? 27.072 -13.645 -28.290 1.00 78.56 189 LYS A CA 1
ATOM 1571 C C . LYS A 1 189 ? 28.404 -12.920 -28.475 1.00 78.56 189 LYS A C 1
ATOM 1573 O O . LYS A 1 189 ? 29.336 -13.517 -28.997 1.00 78.56 189 LYS A O 1
ATOM 1578 N N . VAL A 1 190 ? 28.469 -11.643 -28.099 1.00 75.75 190 VAL A N 1
ATOM 1579 C CA . VAL A 1 190 ? 29.657 -10.799 -28.311 1.00 75.75 190 VAL A CA 1
ATOM 1580 C C . VAL A 1 190 ? 30.745 -11.080 -27.278 1.00 75.75 190 VAL A C 1
ATOM 1582 O O . VAL A 1 190 ? 31.926 -11.008 -27.601 1.00 75.75 190 VAL A O 1
ATOM 1585 N N . THR A 1 191 ? 30.368 -11.423 -26.046 1.00 70.50 191 THR A N 1
ATOM 1586 C CA . THR A 1 191 ? 31.338 -11.595 -24.956 1.00 70.50 191 THR A CA 1
ATOM 1587 C C . THR A 1 191 ? 32.053 -12.954 -24.946 1.00 70.50 191 THR A C 1
ATOM 1589 O O . THR A 1 191 ? 33.061 -13.065 -24.270 1.00 70.50 191 THR A O 1
ATOM 1592 N N . ASP A 1 192 ? 31.646 -13.969 -25.722 1.00 61.88 192 ASP A N 1
ATOM 1593 C CA . ASP A 1 192 ? 32.250 -15.329 -25.712 1.00 61.88 192 ASP A CA 1
ATOM 1594 C C . ASP A 1 192 ? 32.404 -15.901 -24.285 1.00 61.88 192 ASP A C 1
ATOM 1596 O O . ASP A 1 192 ? 33.444 -16.407 -23.861 1.00 61.88 192 ASP A O 1
ATOM 1600 N N . HIS A 1 193 ? 31.367 -15.707 -23.469 1.00 60.94 193 HIS A N 1
ATOM 1601 C CA . HIS A 1 193 ? 31.383 -16.018 -22.043 1.00 60.94 193 HIS A CA 1
ATOM 1602 C C . HIS A 1 193 ? 30.629 -17.325 -21.744 1.00 60.94 193 HIS A C 1
ATOM 1604 O O . HIS A 1 193 ? 29.550 -17.596 -22.271 1.00 60.94 193 HIS A O 1
ATOM 1610 N N . SER A 1 194 ? 31.229 -18.163 -20.889 1.00 57.81 194 SER A N 1
ATOM 1611 C CA . SER A 1 194 ? 30.717 -19.489 -20.510 1.00 57.81 194 SER A CA 1
ATOM 1612 C C . SER A 1 194 ? 29.352 -19.445 -19.791 1.00 57.81 194 SER A C 1
ATOM 1614 O O . SER A 1 194 ? 28.939 -18.417 -19.256 1.00 57.81 194 SER A O 1
ATOM 1616 N N . ALA A 1 195 ? 28.656 -20.589 -19.719 1.00 56.28 195 ALA A N 1
ATOM 1617 C CA . ALA A 1 195 ? 27.310 -20.728 -19.136 1.00 56.28 195 ALA A CA 1
ATOM 1618 C C . ALA A 1 195 ? 27.150 -20.198 -17.692 1.00 56.28 195 ALA A C 1
ATOM 1620 O O . ALA A 1 195 ? 26.038 -19.874 -17.278 1.00 56.28 195 ALA A O 1
ATOM 1621 N N . GLU A 1 196 ? 28.239 -20.088 -16.927 1.00 54.72 196 GLU A N 1
ATOM 1622 C CA . GLU A 1 196 ? 28.239 -19.587 -15.545 1.00 54.72 196 GLU A CA 1
ATOM 1623 C C . GLU A 1 196 ? 27.877 -18.089 -15.455 1.00 54.72 196 GLU A C 1
ATOM 1625 O O . GLU A 1 196 ? 27.389 -17.610 -14.429 1.00 54.72 196 GLU A O 1
ATOM 1630 N N . ILE A 1 197 ? 28.035 -17.353 -16.558 1.00 57.88 197 ILE A N 1
ATOM 1631 C CA . ILE A 1 197 ? 27.828 -15.901 -16.642 1.00 57.88 197 ILE A CA 1
ATOM 1632 C C . ILE A 1 197 ? 26.362 -15.538 -16.906 1.00 57.88 197 ILE A C 1
ATOM 1634 O O . ILE A 1 197 ? 25.929 -14.446 -16.542 1.00 57.88 197 ILE A O 1
ATOM 1638 N N . LEU A 1 198 ? 25.532 -16.467 -17.393 1.00 57.53 198 LEU A N 1
ATOM 1639 C CA . LEU A 1 198 ? 24.081 -16.257 -17.542 1.00 57.53 198 LEU A CA 1
ATOM 1640 C C . LEU A 1 198 ? 23.395 -15.875 -16.234 1.00 57.53 198 LEU A C 1
ATOM 1642 O O . LEU A 1 198 ? 22.482 -15.057 -16.230 1.00 57.53 198 LEU A O 1
ATOM 1646 N N . LEU A 1 199 ? 23.841 -16.475 -15.128 1.00 58.84 199 LEU A N 1
ATOM 1647 C CA . LEU A 1 199 ? 23.288 -16.226 -13.798 1.00 58.84 199 LEU A CA 1
ATOM 1648 C C . LEU A 1 199 ? 23.703 -14.857 -13.241 1.00 58.84 199 LEU A C 1
ATOM 1650 O O . LEU A 1 199 ? 23.082 -14.374 -12.298 1.00 58.84 199 LEU A O 1
ATOM 1654 N N . LYS A 1 200 ? 24.739 -14.236 -13.817 1.00 65.31 200 LYS A N 1
ATOM 1655 C CA . LYS A 1 200 ? 25.258 -12.918 -13.422 1.00 65.31 200 LYS A CA 1
ATOM 1656 C C . LYS A 1 200 ? 24.891 -11.807 -14.408 1.00 65.31 200 LYS A C 1
ATOM 1658 O O . LYS A 1 200 ? 24.867 -10.638 -14.031 1.00 65.31 200 LYS A O 1
ATOM 1663 N N . THR A 1 201 ? 24.579 -12.159 -15.655 1.00 73.50 201 THR A N 1
ATOM 1664 C CA . THR A 1 201 ? 24.298 -11.187 -16.713 1.00 73.50 201 THR A CA 1
ATOM 1665 C C . THR A 1 201 ? 22.909 -10.599 -16.529 1.00 73.50 201 THR A C 1
ATOM 1667 O O . THR A 1 201 ? 21.904 -11.215 -16.881 1.00 73.50 201 THR A O 1
ATOM 1670 N N . ASN A 1 202 ? 22.867 -9.370 -16.027 1.00 83.56 202 ASN A N 1
ATOM 1671 C CA . ASN A 1 202 ? 21.661 -8.556 -15.989 1.00 83.56 202 ASN A CA 1
ATOM 1672 C C . ASN A 1 202 ? 21.687 -7.564 -17.152 1.00 83.56 202 ASN A C 1
ATOM 1674 O O . ASN A 1 202 ? 22.698 -6.895 -17.364 1.00 83.56 202 ASN A O 1
ATOM 1678 N N . ALA A 1 203 ? 20.577 -7.459 -17.879 1.00 88.44 203 ALA A N 1
ATOM 1679 C CA . ALA A 1 203 ? 20.367 -6.441 -18.900 1.00 88.44 203 ALA A CA 1
ATOM 1680 C C . ALA A 1 203 ? 19.273 -5.477 -18.439 1.00 88.44 203 ALA A C 1
ATOM 1682 O O . ALA A 1 203 ? 18.266 -5.898 -17.865 1.00 88.44 203 ALA A O 1
ATOM 1683 N N . THR A 1 204 ? 19.461 -4.188 -18.702 1.00 92.44 204 THR A N 1
ATOM 1684 C CA . THR A 1 204 ? 18.455 -3.159 -18.429 1.00 92.44 204 THR A CA 1
ATOM 1685 C C . THR A 1 204 ? 18.176 -2.375 -19.698 1.00 92.44 204 THR A C 1
ATOM 1687 O O . THR A 1 204 ? 19.096 -2.006 -20.420 1.00 92.44 204 THR A O 1
ATOM 1690 N N . VAL A 1 205 ? 16.898 -2.094 -19.943 1.00 93.00 205 VAL A N 1
ATOM 1691 C CA . VAL A 1 205 ? 16.424 -1.251 -21.042 1.00 93.00 205 VAL A CA 1
ATOM 1692 C C . VAL A 1 205 ? 15.589 -0.123 -20.448 1.00 93.00 205 VAL A C 1
ATOM 1694 O O . VAL A 1 205 ? 14.727 -0.378 -19.605 1.00 93.00 205 VAL A O 1
ATOM 1697 N N . ILE A 1 206 ? 15.840 1.113 -20.875 1.00 93.31 206 ILE A N 1
ATOM 1698 C CA . ILE A 1 206 ? 15.045 2.289 -20.509 1.00 93.31 206 ILE A CA 1
ATOM 1699 C C . ILE A 1 206 ? 14.259 2.746 -21.731 1.00 93.31 206 ILE A C 1
ATOM 1701 O O . ILE A 1 206 ? 14.794 2.850 -22.835 1.00 93.31 206 ILE A O 1
ATOM 1705 N N . VAL A 1 207 ? 12.978 3.019 -21.508 1.00 92.19 207 VAL A N 1
ATOM 1706 C CA . VAL A 1 207 ? 12.010 3.417 -22.527 1.00 92.19 207 VAL A CA 1
ATOM 1707 C C . VAL A 1 207 ? 11.502 4.810 -22.195 1.00 92.19 207 VAL A C 1
ATOM 1709 O O . VAL A 1 207 ? 11.174 5.081 -21.039 1.00 92.19 207 VAL A O 1
ATOM 1712 N N . ASP A 1 208 ? 11.414 5.671 -23.203 1.00 90.12 208 ASP A N 1
ATOM 1713 C CA . ASP A 1 208 ? 10.695 6.935 -23.097 1.00 90.12 208 ASP A CA 1
ATOM 1714 C C . ASP A 1 208 ? 9.190 6.679 -23.304 1.00 90.12 208 ASP A C 1
ATOM 1716 O O . ASP A 1 208 ? 8.782 6.256 -24.390 1.00 90.12 208 ASP A O 1
ATOM 1720 N N . PRO A 1 209 ? 8.345 6.908 -22.281 1.00 89.19 209 PRO A N 1
ATOM 1721 C CA . PRO A 1 209 ? 6.909 6.663 -22.375 1.00 89.19 209 PRO A CA 1
ATOM 1722 C C . PRO A 1 209 ? 6.174 7.646 -23.300 1.00 89.19 209 PRO A C 1
ATOM 1724 O O . PRO A 1 209 ? 5.011 7.415 -23.613 1.00 89.19 209 PRO A O 1
ATOM 1727 N N . SER A 1 210 ? 6.795 8.758 -23.707 1.00 90.06 210 SER A N 1
ATOM 1728 C CA . SER A 1 210 ? 6.183 9.725 -24.626 1.00 90.06 210 SER A CA 1
ATOM 1729 C C . SER A 1 210 ? 6.298 9.304 -26.093 1.00 90.06 210 SER A C 1
ATOM 1731 O O . SER A 1 210 ? 5.437 9.652 -26.902 1.00 90.06 210 SER A O 1
ATOM 1733 N N . THR A 1 211 ? 7.331 8.529 -26.427 1.00 88.31 211 THR A N 1
ATOM 1734 C CA . THR A 1 211 ? 7.637 8.077 -27.792 1.00 88.31 211 THR A CA 1
ATOM 1735 C C . THR A 1 211 ? 7.538 6.561 -27.969 1.00 88.31 211 THR A C 1
ATOM 1737 O O . THR A 1 211 ? 7.669 6.077 -29.093 1.00 88.31 211 THR A O 1
ATOM 1740 N N . ASP A 1 212 ? 7.331 5.801 -26.887 1.00 87.81 212 ASP A N 1
ATOM 1741 C CA . ASP A 1 212 ? 7.365 4.332 -26.864 1.00 87.81 212 ASP A CA 1
ATOM 1742 C C . ASP A 1 212 ? 8.647 3.746 -27.499 1.00 87.81 212 ASP A C 1
ATOM 1744 O O . ASP A 1 212 ? 8.632 2.681 -28.140 1.00 87.81 212 ASP A O 1
ATOM 1748 N N . SER A 1 213 ? 9.776 4.438 -27.313 1.00 87.69 213 SER A N 1
ATOM 1749 C CA . SER A 1 213 ? 11.079 4.067 -27.871 1.00 87.69 213 SER A CA 1
ATOM 1750 C C . SER A 1 213 ? 12.110 3.769 -26.789 1.00 87.69 213 SER A C 1
ATOM 1752 O O . SER A 1 213 ? 12.137 4.405 -25.735 1.00 87.69 213 SER A O 1
ATOM 1754 N N . VAL A 1 214 ? 13.004 2.821 -27.071 1.00 89.38 214 VAL A N 1
ATOM 1755 C CA . VAL A 1 214 ? 14.172 2.571 -26.223 1.00 89.38 214 VAL A CA 1
ATOM 1756 C C . VAL A 1 214 ? 15.140 3.742 -26.348 1.00 89.38 214 VAL A C 1
ATOM 1758 O O . VAL A 1 214 ? 15.511 4.118 -27.455 1.00 89.38 214 VAL A O 1
ATOM 1761 N N . VAL A 1 215 ? 15.546 4.306 -25.213 1.00 88.25 215 VAL A N 1
ATOM 1762 C CA . VAL A 1 215 ? 16.496 5.431 -25.148 1.00 88.25 215 VAL A CA 1
ATOM 1763 C C . VAL A 1 215 ? 17.865 5.022 -24.623 1.00 88.25 215 VAL A C 1
ATOM 1765 O O . VAL A 1 215 ? 18.851 5.701 -24.885 1.00 88.25 215 VAL A O 1
ATOM 1768 N N . ALA A 1 216 ? 17.940 3.913 -23.886 1.00 88.62 216 ALA A N 1
ATOM 1769 C CA . ALA A 1 216 ? 19.197 3.358 -23.414 1.00 88.62 216 ALA A CA 1
ATOM 1770 C C . ALA A 1 216 ? 19.064 1.862 -23.134 1.00 88.62 216 ALA A C 1
ATOM 1772 O O . ALA A 1 216 ? 18.012 1.380 -22.705 1.00 88.62 216 ALA A O 1
ATOM 1773 N N . ALA A 1 217 ? 20.169 1.149 -23.313 1.00 89.69 217 ALA A N 1
ATOM 1774 C CA . ALA A 1 217 ? 20.353 -0.222 -22.871 1.00 89.69 217 ALA A CA 1
ATOM 1775 C C . ALA A 1 217 ? 21.697 -0.346 -22.143 1.00 89.69 217 ALA A C 1
ATOM 1777 O O . ALA A 1 217 ? 22.602 0.466 -22.352 1.00 89.69 217 ALA A O 1
ATOM 1778 N N . SER A 1 218 ? 21.824 -1.331 -21.262 1.00 88.31 218 SER A N 1
ATOM 1779 C CA . SER A 1 218 ? 23.062 -1.593 -20.529 1.00 88.31 218 SER A CA 1
ATOM 1780 C C . SER A 1 218 ? 23.118 -3.021 -19.989 1.00 88.31 218 SER A C 1
ATOM 1782 O O . SER A 1 218 ? 22.106 -3.724 -19.897 1.00 88.31 218 SER A O 1
ATOM 1784 N N . PHE A 1 219 ? 24.316 -3.404 -19.556 1.00 86.69 219 PHE A N 1
ATOM 1785 C CA . PHE A 1 219 ? 24.630 -4.710 -18.991 1.00 86.69 219 PHE A CA 1
ATOM 1786 C C . PHE A 1 219 ? 25.374 -4.551 -17.670 1.00 86.69 219 PHE A C 1
ATOM 1788 O O . PHE A 1 219 ? 25.846 -3.463 -17.348 1.00 86.69 219 PHE A O 1
ATOM 1795 N N . PHE A 1 220 ? 25.438 -5.616 -16.878 1.00 82.88 220 PHE A N 1
ATOM 1796 C CA . PHE A 1 220 ? 26.280 -5.651 -15.685 1.00 82.88 220 PHE A CA 1
ATOM 1797 C C . PHE A 1 220 ? 27.760 -5.527 -16.071 1.00 82.88 220 PHE A C 1
ATOM 1799 O O . PHE A 1 220 ? 28.204 -6.232 -16.973 1.00 82.88 220 PHE A O 1
ATOM 1806 N N . ASN A 1 221 ? 28.509 -4.655 -15.390 1.00 81.00 221 ASN A N 1
ATOM 1807 C CA . ASN A 1 221 ? 29.963 -4.617 -15.507 1.00 81.00 221 ASN A CA 1
ATOM 1808 C C . ASN A 1 221 ? 30.597 -5.416 -14.359 1.00 81.00 221 ASN A C 1
ATOM 1810 O O . ASN A 1 221 ? 30.562 -4.973 -13.208 1.00 81.00 221 ASN A O 1
ATOM 1814 N N . ASP A 1 222 ? 31.194 -6.564 -14.684 1.00 75.62 222 ASP A N 1
ATOM 1815 C CA . ASP A 1 222 ? 31.873 -7.437 -13.718 1.00 75.62 222 ASP A CA 1
ATOM 1816 C C . ASP A 1 222 ? 33.079 -6.755 -13.040 1.00 75.62 222 ASP A C 1
ATOM 1818 O O . ASP A 1 222 ? 33.432 -7.105 -11.912 1.00 75.62 222 ASP A O 1
ATOM 1822 N N . ASP A 1 223 ? 33.668 -5.735 -13.673 1.00 78.94 223 ASP A N 1
ATOM 1823 C CA . ASP A 1 223 ? 34.879 -5.066 -13.190 1.00 78.94 223 ASP A CA 1
ATOM 1824 C C . ASP A 1 223 ? 34.616 -3.997 -12.117 1.00 78.94 223 ASP A C 1
ATOM 1826 O O . ASP A 1 223 ? 35.564 -3.445 -11.548 1.00 78.94 223 ASP A O 1
ATOM 1830 N N . HIS A 1 224 ? 33.351 -3.663 -11.817 1.00 83.00 224 HIS A N 1
ATOM 1831 C CA . HIS A 1 224 ? 33.048 -2.591 -10.868 1.00 83.00 224 HIS A CA 1
ATOM 1832 C C . HIS A 1 224 ? 31.805 -2.859 -9.990 1.00 83.00 224 HIS A C 1
ATOM 1834 O O . HIS A 1 224 ? 30.680 -2.898 -10.490 1.00 83.00 224 HIS A O 1
ATOM 1840 N N . PRO A 1 225 ? 31.944 -2.885 -8.646 1.00 88.50 225 PRO A N 1
ATOM 1841 C CA . PRO A 1 225 ? 30.896 -3.353 -7.727 1.00 88.50 225 PRO A CA 1
ATOM 1842 C C . PRO A 1 225 ? 29.630 -2.486 -7.685 1.00 88.50 225 PRO A C 1
ATOM 1844 O O . PRO A 1 225 ? 28.607 -2.935 -7.187 1.00 88.50 225 PRO A O 1
ATOM 1847 N N . VAL A 1 226 ? 29.683 -1.238 -8.168 1.00 88.62 226 VAL A N 1
ATOM 1848 C CA . VAL A 1 226 ? 28.508 -0.338 -8.227 1.00 88.62 226 VAL A CA 1
ATOM 1849 C C . VAL A 1 226 ? 27.956 -0.117 -9.640 1.00 88.62 226 VAL A C 1
ATOM 1851 O O . VAL A 1 226 ? 26.931 0.544 -9.795 1.00 88.62 226 VAL A O 1
ATOM 1854 N N . GLN A 1 227 ? 28.602 -0.658 -10.679 1.00 88.50 227 GLN A N 1
ATOM 1855 C CA . GLN A 1 227 ? 28.170 -0.486 -12.072 1.00 88.50 227 GLN A CA 1
ATOM 1856 C C . GLN A 1 227 ? 27.228 -1.618 -12.487 1.00 88.50 227 GLN A C 1
ATOM 1858 O O . GLN A 1 227 ? 27.464 -2.388 -13.415 1.00 88.50 227 GLN A O 1
ATOM 1863 N N . HIS A 1 228 ? 26.120 -1.712 -11.757 1.00 89.00 228 HIS A N 1
ATOM 1864 C CA . HIS A 1 228 ? 25.040 -2.620 -12.108 1.00 89.00 228 HIS A CA 1
ATOM 1865 C C . HIS A 1 228 ? 24.346 -2.139 -13.386 1.00 89.00 228 HIS A C 1
ATOM 1867 O O . HIS A 1 228 ? 24.316 -0.936 -13.655 1.00 89.00 228 HIS A O 1
ATOM 1873 N N . SER A 1 229 ? 23.710 -3.052 -14.129 1.00 90.00 229 SER A N 1
ATOM 1874 C CA . SER A 1 229 ? 23.016 -2.715 -15.380 1.00 90.00 229 SER A CA 1
ATOM 1875 C C . SER A 1 229 ? 22.057 -1.532 -15.200 1.00 90.00 229 SER A C 1
ATOM 1877 O O . SER A 1 229 ? 22.127 -0.559 -15.941 1.00 90.00 229 SER A O 1
ATOM 1879 N N . ALA A 1 230 ? 21.232 -1.524 -14.148 1.00 93.06 230 ALA A N 1
ATOM 1880 C CA . ALA A 1 230 ? 20.318 -0.414 -13.872 1.00 93.06 230 ALA A CA 1
ATOM 1881 C C . ALA A 1 230 ? 21.028 0.942 -13.721 1.00 93.06 230 ALA A C 1
ATOM 1883 O O . ALA A 1 230 ? 20.563 1.940 -14.264 1.00 93.06 230 ALA A O 1
ATOM 1884 N N . MET A 1 231 ? 22.175 0.969 -13.043 1.00 92.88 231 MET A N 1
ATOM 1885 C CA . MET A 1 231 ? 22.948 2.194 -12.853 1.00 92.88 231 MET A CA 1
ATOM 1886 C C . MET A 1 231 ? 23.566 2.673 -14.165 1.00 92.88 231 MET A C 1
ATOM 1888 O O . MET A 1 231 ? 23.467 3.851 -14.499 1.00 92.88 231 MET A O 1
ATOM 1892 N N . LEU A 1 232 ? 24.151 1.756 -14.937 1.00 90.62 232 LEU A N 1
ATOM 1893 C CA . LEU A 1 232 ? 24.723 2.062 -16.247 1.00 90.62 232 LEU A CA 1
ATOM 1894 C C . LEU A 1 232 ? 23.659 2.518 -17.253 1.00 90.62 232 LEU A C 1
ATOM 1896 O O . LEU A 1 232 ? 23.931 3.393 -18.064 1.00 90.62 232 LEU A O 1
ATOM 1900 N N . ALA A 1 233 ? 22.433 1.988 -17.181 1.00 91.12 233 ALA A N 1
ATOM 1901 C CA . ALA A 1 233 ? 21.337 2.444 -18.034 1.00 91.12 233 ALA A CA 1
ATOM 1902 C C . ALA A 1 233 ? 20.976 3.905 -17.735 1.00 91.12 233 ALA A C 1
ATOM 1904 O O . ALA A 1 233 ? 20.809 4.694 -18.660 1.00 91.12 233 ALA A O 1
ATOM 1905 N N . ILE A 1 234 ? 20.887 4.271 -16.449 1.00 93.06 234 ILE A N 1
ATOM 1906 C CA . ILE A 1 234 ? 20.627 5.655 -16.020 1.00 93.06 234 ILE A CA 1
ATOM 1907 C C . ILE A 1 234 ? 21.741 6.582 -16.513 1.00 93.06 234 ILE A C 1
ATOM 1909 O O . ILE A 1 234 ? 21.461 7.651 -17.050 1.00 93.06 234 ILE A O 1
ATOM 1913 N N . ASP A 1 235 ? 22.996 6.163 -16.363 1.00 91.62 235 ASP A N 1
ATOM 1914 C CA . ASP A 1 235 ? 24.152 6.919 -16.842 1.00 91.62 235 ASP A CA 1
ATOM 1915 C C . ASP A 1 235 ? 24.132 7.100 -18.369 1.00 91.62 235 ASP A C 1
ATOM 1917 O O . ASP A 1 235 ? 24.366 8.201 -18.860 1.00 91.62 235 ASP A O 1
ATOM 1921 N N . ASN A 1 236 ? 23.757 6.061 -19.122 1.00 89.31 236 ASN A N 1
ATOM 1922 C CA . ASN A 1 236 ? 23.593 6.136 -20.576 1.00 89.31 236 ASN A CA 1
ATOM 1923 C C . ASN A 1 236 ? 22.482 7.118 -20.981 1.00 89.31 236 ASN A C 1
ATOM 1925 O O . ASN A 1 236 ? 22.686 7.917 -21.889 1.00 89.31 236 ASN A O 1
ATOM 1929 N N . VAL A 1 237 ? 21.352 7.158 -20.264 1.00 90.94 237 VAL A N 1
ATOM 1930 C CA . VAL A 1 237 ? 20.326 8.198 -20.484 1.00 90.94 237 VAL A CA 1
ATOM 1931 C C . VAL A 1 237 ? 20.875 9.596 -20.199 1.00 90.94 237 VAL A C 1
ATOM 1933 O O . VAL A 1 237 ? 20.578 10.534 -20.930 1.00 90.94 237 VAL A O 1
ATOM 1936 N N . ALA A 1 238 ? 21.691 9.765 -19.158 1.00 91.00 238 ALA A N 1
ATOM 1937 C CA . ALA A 1 238 ? 22.304 11.058 -18.870 1.00 91.00 238 ALA A CA 1
ATOM 1938 C C . ALA A 1 238 ? 23.272 11.493 -19.986 1.00 91.00 238 ALA A C 1
ATOM 1940 O O . ALA A 1 238 ? 23.298 12.674 -20.336 1.00 91.00 238 ALA A O 1
ATOM 1941 N N . LYS A 1 239 ? 24.022 10.561 -20.590 1.00 86.88 239 LYS A N 1
ATOM 1942 C CA . LYS A 1 239 ? 24.936 10.847 -21.710 1.00 86.88 239 LYS A CA 1
ATOM 1943 C C . LYS A 1 239 ? 24.216 11.354 -22.958 1.00 86.88 239 LYS A C 1
ATOM 1945 O O . LYS A 1 239 ? 24.731 12.268 -23.603 1.00 86.88 239 LYS A O 1
ATOM 1950 N N . THR A 1 240 ? 23.008 10.865 -23.266 1.00 82.12 240 THR A N 1
ATOM 1951 C CA . THR A 1 240 ? 22.214 11.411 -24.390 1.00 82.12 240 THR A CA 1
ATOM 1952 C C . THR A 1 240 ? 21.823 12.878 -24.166 1.00 82.12 240 THR A C 1
ATOM 1954 O O . THR A 1 240 ? 21.533 13.601 -25.117 1.00 82.12 240 THR A O 1
ATOM 1957 N N . GLN A 1 241 ? 21.894 13.350 -22.917 1.00 85.19 241 GLN A N 1
ATOM 1958 C CA . GLN A 1 241 ? 21.622 14.724 -22.490 1.00 85.19 241 GLN A CA 1
ATOM 1959 C C . GLN A 1 241 ? 22.901 15.485 -22.093 1.00 85.19 241 GLN A C 1
ATOM 1961 O O . GLN A 1 241 ? 22.835 16.443 -21.326 1.00 85.19 241 GLN A O 1
ATOM 1966 N N . GLN A 1 242 ? 24.066 15.072 -22.614 1.00 85.50 242 GLN A N 1
ATOM 1967 C CA . GLN A 1 242 ? 25.383 15.684 -22.352 1.00 85.50 242 GLN A CA 1
ATOM 1968 C C . GLN A 1 242 ? 25.833 15.626 -20.877 1.00 85.50 242 GLN A C 1
ATOM 1970 O O . GLN A 1 242 ? 26.715 16.376 -20.461 1.00 85.50 242 GLN A O 1
ATOM 1975 N N . GLY A 1 243 ? 25.228 14.742 -20.084 1.00 87.75 243 GLY A N 1
ATOM 1976 C CA . GLY A 1 243 ? 25.654 14.396 -18.732 1.00 87.75 243 GLY A CA 1
ATOM 1977 C C . GLY A 1 243 ? 26.441 13.083 -18.694 1.00 87.75 243 GLY A C 1
ATOM 1978 O O . GLY A 1 243 ? 27.171 12.743 -19.623 1.00 87.75 243 GLY A O 1
ATOM 1979 N N . GLY A 1 244 ? 26.253 12.329 -17.609 1.00 86.94 244 GLY A N 1
ATOM 1980 C CA . GLY A 1 244 ? 26.933 11.057 -17.356 1.00 86.94 244 GLY A CA 1
ATOM 1981 C C . GLY A 1 244 ? 28.145 11.216 -16.436 1.00 86.94 244 GLY A C 1
ATOM 1982 O O . GLY A 1 244 ? 28.933 12.151 -16.557 1.00 86.94 244 GLY A O 1
ATOM 1983 N N . ALA A 1 245 ? 28.270 10.305 -15.480 1.00 87.88 245 ALA A N 1
ATOM 1984 C CA . ALA A 1 245 ? 29.356 10.246 -14.511 1.00 87.88 245 ALA A CA 1
ATOM 1985 C C . ALA A 1 245 ? 30.460 9.267 -14.934 1.00 87.88 245 ALA A C 1
ATOM 1987 O O . ALA A 1 245 ? 31.613 9.447 -14.536 1.00 87.88 245 ALA A O 1
ATOM 1988 N N . TRP A 1 246 ? 30.139 8.237 -15.727 1.00 85.69 246 TRP A N 1
ATOM 1989 C CA . TRP A 1 246 ? 31.113 7.227 -16.143 1.00 85.69 246 TRP A CA 1
ATOM 1990 C C . TRP A 1 246 ? 31.543 7.392 -17.599 1.00 85.69 246 TRP A C 1
ATOM 1992 O O . TRP A 1 246 ? 30.735 7.356 -18.525 1.00 85.69 246 TRP A O 1
ATOM 2002 N N . GLY A 1 247 ? 32.855 7.502 -17.814 1.00 70.50 247 GLY A N 1
ATOM 2003 C CA . GLY A 1 247 ? 33.445 7.461 -19.147 1.00 70.50 247 GLY A CA 1
ATOM 2004 C C . GLY A 1 247 ? 33.409 6.041 -19.701 1.00 70.50 247 GLY A C 1
ATOM 2005 O O . GLY A 1 247 ? 34.244 5.215 -19.349 1.00 70.50 247 GLY A O 1
ATOM 2006 N N . THR A 1 248 ? 32.449 5.739 -20.570 1.00 59.66 248 THR A N 1
ATOM 2007 C CA . THR A 1 248 ? 32.481 4.509 -21.368 1.00 59.66 248 THR A CA 1
ATOM 2008 C C . THR A 1 248 ? 33.384 4.745 -22.568 1.00 59.66 248 THR A C 1
ATOM 2010 O O . THR A 1 248 ? 33.079 5.576 -23.422 1.00 59.66 248 THR A O 1
ATOM 2013 N N . CYS A 1 249 ? 34.512 4.039 -22.624 1.00 44.41 249 CYS A N 1
ATOM 2014 C CA . CYS A 1 249 ? 35.401 4.058 -23.778 1.00 44.41 249 CYS A CA 1
ATOM 2015 C C . CYS A 1 249 ? 34.734 3.276 -24.920 1.00 44.41 249 CYS A C 1
ATOM 2017 O O . CYS A 1 249 ? 34.916 2.072 -25.044 1.00 44.41 249 CYS A O 1
ATOM 2019 N N . SER A 1 250 ? 33.908 3.938 -25.724 1.00 45.31 250 SER A N 1
ATOM 2020 C CA . SER A 1 250 ? 33.521 3.431 -27.038 1.00 45.31 250 SER A CA 1
ATOM 2021 C C . SER A 1 250 ? 33.353 4.608 -27.984 1.00 45.31 250 SER A C 1
ATOM 2023 O O . SER A 1 250 ? 32.597 5.542 -27.723 1.00 45.31 250 SER A O 1
ATOM 2025 N N . GLN A 1 251 ? 34.125 4.584 -29.064 1.00 39.19 251 GLN A N 1
ATOM 2026 C CA . GLN A 1 251 ? 34.132 5.571 -30.138 1.00 39.19 251 GLN A CA 1
ATOM 2027 C C . GLN A 1 251 ? 32.896 5.400 -31.040 1.00 39.19 251 GLN A C 1
ATOM 2029 O O . GLN A 1 251 ? 33.025 5.221 -32.247 1.00 39.19 251 GLN A O 1
ATOM 2034 N N . THR A 1 252 ? 31.685 5.422 -30.483 1.00 41.88 252 THR A N 1
ATOM 2035 C CA . THR A 1 252 ? 30.452 5.418 -31.282 1.00 41.88 252 THR A CA 1
ATOM 2036 C C . THR A 1 252 ? 30.044 6.852 -31.603 1.00 41.88 252 THR A C 1
ATOM 2038 O O . THR A 1 252 ? 29.785 7.660 -30.716 1.00 41.88 252 THR A O 1
ATOM 2041 N N . ILE A 1 253 ? 30.032 7.147 -32.903 1.00 41.78 253 ILE A N 1
ATOM 2042 C CA . ILE A 1 253 ? 30.010 8.468 -33.557 1.00 41.78 253 ILE A CA 1
ATOM 2043 C C . ILE A 1 253 ? 28.649 9.195 -33.463 1.00 41.78 253 ILE A C 1
ATOM 2045 O O . ILE A 1 253 ? 28.511 10.294 -33.990 1.00 41.78 253 ILE A O 1
ATOM 2049 N N . ASP A 1 254 ? 27.657 8.656 -32.747 1.00 42.09 254 ASP A N 1
ATOM 2050 C CA . ASP A 1 254 ? 26.314 9.244 -32.691 1.00 42.09 254 ASP A CA 1
ATOM 2051 C C . ASP A 1 254 ? 25.893 9.612 -31.260 1.00 42.09 254 ASP A C 1
ATOM 2053 O O . ASP A 1 254 ? 25.593 8.760 -30.420 1.00 42.09 254 ASP A O 1
ATOM 2057 N N . CYS A 1 255 ? 25.867 10.916 -30.968 1.00 44.69 255 CYS A N 1
ATOM 2058 C CA . CYS A 1 255 ? 25.540 11.463 -29.646 1.00 44.69 255 CYS A CA 1
ATOM 2059 C C . CYS A 1 255 ? 24.115 11.107 -29.178 1.00 44.69 255 CYS A C 1
ATOM 2061 O O . CYS A 1 255 ? 23.838 11.148 -27.978 1.00 44.69 255 CYS A O 1
ATOM 2063 N N . ALA A 1 256 ? 23.221 10.741 -30.106 1.00 43.31 256 ALA A N 1
ATOM 2064 C CA . ALA A 1 256 ? 21.832 10.388 -29.818 1.00 43.31 256 ALA A CA 1
ATOM 2065 C C . ALA A 1 256 ? 21.670 9.029 -29.105 1.00 43.31 256 ALA A C 1
ATOM 2067 O O . ALA A 1 256 ? 20.642 8.799 -28.473 1.00 43.31 256 ALA A O 1
ATOM 2068 N N . LEU A 1 257 ? 22.672 8.145 -29.181 1.00 51.00 257 LEU A N 1
ATOM 2069 C CA . LEU A 1 257 ? 22.624 6.762 -28.682 1.00 51.00 257 LEU A CA 1
ATOM 2070 C C . LEU A 1 257 ? 23.882 6.401 -27.879 1.00 51.00 257 LEU A C 1
ATOM 2072 O O . LEU A 1 257 ? 24.358 5.266 -27.897 1.00 51.00 257 LEU A O 1
ATOM 2076 N N . SER A 1 258 ? 24.451 7.383 -27.178 1.00 49.47 258 SER A N 1
ATOM 2077 C CA . SER A 1 258 ? 25.649 7.194 -26.359 1.00 49.47 258 SER A CA 1
ATOM 2078 C C . SER A 1 258 ? 25.453 6.059 -25.338 1.00 49.47 258 SER A C 1
ATOM 2080 O O . SER A 1 258 ? 24.692 6.167 -24.380 1.00 49.47 258 SER A O 1
ATOM 2082 N N . GLY A 1 259 ? 26.144 4.937 -25.565 1.00 49.72 259 GLY A N 1
ATOM 2083 C CA . GLY A 1 259 ? 26.075 3.738 -24.719 1.00 49.72 259 GLY A CA 1
ATOM 2084 C C . GLY A 1 259 ? 25.280 2.559 -25.294 1.00 49.72 259 GLY A C 1
ATOM 2085 O O . GLY A 1 259 ? 25.215 1.521 -24.637 1.00 49.72 259 GLY A O 1
ATOM 2086 N N . VAL A 1 260 ? 24.715 2.678 -26.499 1.00 56.09 260 VAL A N 1
ATOM 2087 C CA . VAL A 1 260 ? 24.134 1.560 -27.260 1.00 56.09 260 VAL A CA 1
ATOM 2088 C C . VAL A 1 260 ? 25.056 1.260 -28.440 1.00 56.09 260 VAL A C 1
ATOM 2090 O O . VAL A 1 260 ? 25.306 2.130 -29.270 1.00 56.09 260 VAL A O 1
ATOM 2093 N N . ASP A 1 261 ? 25.584 0.038 -28.500 1.00 58.25 261 ASP A N 1
ATOM 2094 C CA . ASP A 1 261 ? 26.405 -0.412 -29.627 1.00 58.25 261 ASP A CA 1
ATOM 2095 C C . ASP A 1 261 ? 25.607 -0.297 -30.940 1.00 58.25 261 ASP A C 1
ATOM 2097 O O . ASP A 1 261 ? 24.417 -0.622 -30.981 1.00 58.25 261 ASP A O 1
ATOM 2101 N N . SER A 1 262 ? 26.235 0.164 -32.023 1.00 59.31 262 SER A N 1
ATOM 2102 C CA . SER A 1 262 ? 25.568 0.283 -33.322 1.00 59.31 262 SER A CA 1
ATOM 2103 C C . SER A 1 262 ? 25.067 -1.068 -33.842 1.00 59.31 262 SER A C 1
ATOM 2105 O O . SER A 1 262 ? 24.056 -1.110 -34.544 1.00 59.31 262 SER A O 1
ATOM 2107 N N . GLU A 1 263 ? 25.702 -2.178 -33.459 1.00 60.91 263 GLU A N 1
ATOM 2108 C CA . GLU A 1 263 ? 25.221 -3.529 -33.766 1.00 60.91 263 GLU A CA 1
ATOM 2109 C C . GLU A 1 263 ? 23.986 -3.924 -32.943 1.00 60.91 263 GLU A C 1
ATOM 2111 O O . GLU A 1 263 ? 23.147 -4.702 -33.408 1.00 60.91 263 GLU A O 1
ATOM 2116 N N . LEU A 1 264 ? 23.832 -3.359 -31.742 1.00 64.38 264 LEU A N 1
ATOM 2117 C CA . LEU A 1 264 ? 22.679 -3.588 -30.873 1.00 64.38 264 LEU A CA 1
ATOM 2118 C C . LEU A 1 264 ? 21.415 -2.900 -31.412 1.00 64.38 264 LEU A C 1
ATOM 2120 O O . LEU A 1 264 ? 20.315 -3.386 -31.161 1.00 64.38 264 LEU A O 1
ATOM 2124 N N . LEU A 1 265 ? 21.552 -1.843 -32.222 1.00 64.00 265 LEU A N 1
ATOM 2125 C CA . LEU A 1 265 ? 20.420 -1.153 -32.861 1.00 64.00 265 LEU A CA 1
ATOM 2126 C C . LEU A 1 265 ? 19.591 -2.053 -33.781 1.00 64.00 265 LEU A C 1
ATOM 2128 O O . LEU A 1 265 ? 18.419 -1.781 -33.997 1.00 64.00 265 LEU A O 1
ATOM 2132 N N . ILE A 1 266 ? 20.165 -3.141 -34.301 1.00 60.72 266 ILE A N 1
ATOM 2133 C CA . ILE A 1 266 ? 19.434 -4.123 -35.121 1.00 60.72 266 ILE A CA 1
ATOM 2134 C C . ILE A 1 266 ? 18.391 -4.885 -34.278 1.00 60.72 266 ILE A C 1
ATOM 2136 O O . ILE A 1 266 ? 17.433 -5.439 -34.818 1.00 60.72 266 ILE A O 1
ATOM 2140 N N . TYR A 1 267 ? 18.582 -4.922 -32.958 1.00 56.06 267 TYR A N 1
ATOM 2141 C CA . TYR A 1 267 ? 17.759 -5.663 -32.003 1.00 56.06 267 TYR A CA 1
ATOM 2142 C C . TYR A 1 267 ? 16.803 -4.771 -31.187 1.00 56.06 267 TYR A C 1
ATOM 2144 O O . TYR A 1 267 ? 15.996 -5.314 -30.425 1.00 56.06 267 TYR A O 1
ATOM 2152 N N . LEU A 1 268 ? 16.892 -3.440 -31.325 1.00 59.00 268 LEU A N 1
ATOM 2153 C CA . LEU A 1 268 ? 16.034 -2.443 -30.663 1.00 59.00 268 LEU A CA 1
ATOM 2154 C C . LEU A 1 268 ? 14.893 -1.982 -31.581 1.00 59.00 268 LEU A C 1
ATOM 2156 O O . LEU A 1 268 ? 13.769 -1.805 -31.051 1.00 59.00 268 LEU A O 1
#

Foldseek 3Di:
DDDDDDDDDDDDDDDPQLVVLVVVLVVVLVVLVVDPFDAFDDDPLLPPAFDWFKFKKFFFPDPVCVVVVVVLQCVQPNAVQQQQFDQDDRRIGTRYTPVVCVPPPDVLVVCCVGPVVCNPGGPDMDMDIFGSHARQAPVNQVPTPGDGNDDHDPLSNLNRDRNVDDPVVSVLVSVVVSLQSLLLSVVCVVVVDGPVCVVVWGKDWDADPVVSDTQFIAIQDPVDPPRHRVNVRVQQNQQLVVGHDDDDPDPDPDSSRRHQPPVSVVSD